Protein AF-A0A7S1VQB9-F1 (afdb_monomer_lite)

Secondary structure (DSSP, 8-state):
--------THHHHHHHHHHHHHHTT--SPPPPEEEEEE-SS--SSSTTEEEEEEEE---EEPTTS-EEEEEEEEEE--SBTTB--EEEEEEEEEE-STT-EEEEEEEES-TTTTTTEEEEEEEE-STTEEEEEEEE---TT-S-SEEEEEEEEEEE-TTS-EEEEEEEEETTT--EEEEEEEE-TTSEEEEEETTTTEEEEEEEEGGGTEEEEEEE-TT--EEEEEEE--

Organism: NCBI:txid210454

Foldseek 3Di:
DDDDDDPDPVVVVVVVCVVVVLVVFDPDFDAWDKDWDAADDDDPDPQRIKIKTKTWDDWDQDPQRKTKTKIWIKIWGPPDPVDIFIKTKIKIKIDNPQQKIWIKIWIARHVVPQQFIKIWIWIDGPVFWIKIWIAGDDDPPDPDRTAKIWIWGWDADVVAWTWIWIWMAGPVVRDTWIWIKTGGPQQWMWIAIVNVQKTWIWHQDVVQQKIWIWMAHPVRDIDIDIDHDD

Radius of gyration: 23.38 Å; chains: 1; bounding box: 58×41×62 Å

Structure (mmCIF, N/CA/C/O backbone):
data_AF-A0A7S1VQB9-F1
#
_entry.id   AF-A0A7S1VQB9-F1
#
loop_
_atom_site.group_PDB
_atom_site.id
_atom_site.type_symbol
_atom_site.label_atom_id
_atom_site.label_alt_id
_atom_site.label_comp_id
_atom_site.label_asym_id
_atom_site.label_entity_id
_atom_site.label_seq_id
_atom_site.pdbx_PDB_ins_code
_atom_site.Cartn_x
_atom_site.Cartn_y
_atom_site.Cartn_z
_atom_site.occupancy
_atom_site.B_iso_or_equiv
_atom_site.auth_seq_id
_atom_site.auth_comp_id
_atom_site.auth_asym_id
_atom_site.auth_atom_id
_atom_site.pdbx_PDB_model_num
ATOM 1 N N . MET A 1 1 ? 28.272 15.208 21.355 1.00 36.47 1 MET A N 1
ATOM 2 C CA . MET A 1 1 ? 28.343 14.782 19.939 1.00 36.47 1 MET A CA 1
ATOM 3 C C . MET A 1 1 ? 27.458 13.557 19.754 1.00 36.47 1 MET A C 1
ATOM 5 O O . MET A 1 1 ? 27.761 12.520 20.325 1.00 36.47 1 MET A O 1
ATOM 9 N N . LYS A 1 2 ? 26.321 13.682 19.057 1.00 34.56 2 LYS A N 1
ATOM 10 C CA . LYS A 1 2 ? 25.458 12.536 18.728 1.00 34.56 2 LYS A CA 1
ATOM 11 C C . LYS A 1 2 ? 25.963 11.923 17.424 1.00 34.56 2 LYS A C 1
ATOM 13 O O . LYS A 1 2 ? 25.842 12.545 16.377 1.00 34.56 2 LYS A O 1
ATOM 18 N N . SER A 1 3 ? 26.545 10.732 17.523 1.00 30.33 3 SER A N 1
ATOM 19 C CA . SER A 1 3 ? 26.840 9.872 16.378 1.00 30.33 3 SER A CA 1
ATOM 20 C C . SER A 1 3 ? 25.516 9.456 15.731 1.00 30.33 3 SER A C 1
ATOM 22 O O . SER A 1 3 ? 24.751 8.683 16.305 1.00 30.33 3 SER A O 1
ATOM 24 N N . THR A 1 4 ? 25.196 10.038 14.577 1.00 35.00 4 THR A N 1
ATOM 25 C CA . THR A 1 4 ? 24.147 9.546 13.682 1.00 35.00 4 THR A CA 1
ATOM 26 C C . THR A 1 4 ? 24.731 8.401 12.871 1.00 35.00 4 THR A C 1
ATOM 28 O O . THR A 1 4 ? 25.442 8.624 11.892 1.00 35.00 4 THR A O 1
ATOM 31 N N . THR A 1 5 ? 24.443 7.172 13.286 1.00 36.03 5 THR A N 1
ATOM 32 C CA . THR A 1 5 ? 24.628 5.986 12.455 1.00 36.03 5 THR A CA 1
ATOM 33 C C . THR A 1 5 ? 23.790 6.151 11.187 1.00 36.03 5 THR A C 1
ATOM 35 O O . THR A 1 5 ? 22.561 6.111 11.218 1.00 36.03 5 THR A O 1
ATOM 38 N N . MET A 1 6 ? 24.464 6.403 10.062 1.00 34.31 6 MET A N 1
ATOM 39 C CA . MET A 1 6 ? 23.864 6.319 8.732 1.00 34.31 6 MET A CA 1
ATOM 40 C C . MET A 1 6 ? 23.264 4.911 8.568 1.00 34.31 6 MET A C 1
ATOM 42 O O . MET A 1 6 ? 23.982 3.942 8.834 1.00 34.31 6 MET A O 1
ATOM 46 N N . PRO A 1 7 ? 22.003 4.741 8.125 1.00 40.41 7 PRO A N 1
ATOM 47 C CA . PRO A 1 7 ? 21.598 3.467 7.548 1.00 40.41 7 PRO A CA 1
ATOM 48 C C . PRO A 1 7 ? 22.493 3.260 6.324 1.00 40.41 7 PRO A C 1
ATOM 50 O O . PRO A 1 7 ? 22.447 4.016 5.355 1.00 40.41 7 PRO A O 1
ATOM 53 N N . SER A 1 8 ? 23.424 2.324 6.469 1.00 39.81 8 SER A N 1
ATOM 54 C CA . SER A 1 8 ? 24.563 2.157 5.586 1.00 39.81 8 SER A CA 1
ATOM 55 C C . SER A 1 8 ? 24.118 1.783 4.174 1.00 39.81 8 SER A C 1
ATOM 57 O O . SER A 1 8 ? 23.092 1.132 3.965 1.00 39.81 8 SER A O 1
ATOM 59 N N . LEU A 1 9 ? 24.964 2.162 3.215 1.00 36.56 9 LEU A N 1
ATOM 60 C CA . LEU A 1 9 ? 25.051 1.720 1.817 1.00 36.56 9 LEU A CA 1
ATOM 61 C C . LEU A 1 9 ? 24.545 0.280 1.547 1.00 36.56 9 LEU A C 1
ATOM 63 O O . LEU A 1 9 ? 24.067 -0.008 0.455 1.00 36.56 9 LEU A O 1
ATOM 67 N N . ALA A 1 10 ? 24.609 -0.609 2.542 1.00 32.75 10 ALA A N 1
ATOM 68 C CA . ALA A 1 10 ? 24.167 -1.999 2.520 1.00 32.75 10 ALA A CA 1
ATOM 69 C C . ALA A 1 10 ? 22.708 -2.222 2.069 1.00 32.75 10 ALA A C 1
ATOM 71 O O . ALA A 1 10 ? 22.453 -3.177 1.339 1.00 32.75 10 ALA A O 1
ATOM 72 N N . VAL A 1 11 ? 21.750 -1.363 2.445 1.00 41.59 11 VAL A N 1
ATOM 73 C CA . VAL A 1 11 ? 20.331 -1.562 2.060 1.00 41.59 11 VAL A CA 1
ATOM 74 C C . VAL A 1 11 ? 20.107 -1.253 0.573 1.00 41.59 11 VAL A C 1
ATOM 76 O O . VAL A 1 11 ? 19.375 -1.967 -0.111 1.00 41.59 11 VAL A O 1
ATOM 79 N N . LEU A 1 12 ? 20.795 -0.233 0.051 1.00 34.00 12 LEU A N 1
ATOM 80 C CA . LEU A 1 12 ? 20.770 0.129 -1.368 1.00 34.00 12 LEU A CA 1
ATOM 81 C C . LEU A 1 12 ? 21.540 -0.895 -2.216 1.00 34.00 12 LEU A C 1
ATOM 83 O O . LEU A 1 12 ? 21.073 -1.282 -3.284 1.00 34.00 12 LEU A O 1
ATOM 87 N N . PHE A 1 13 ? 22.673 -1.392 -1.709 1.00 35.84 13 PHE A N 1
ATOM 88 C CA . PHE A 1 13 ? 23.417 -2.483 -2.337 1.00 35.84 13 PHE A CA 1
ATOM 89 C C . PHE A 1 13 ? 22.564 -3.752 -2.452 1.00 35.84 13 PHE A C 1
ATOM 91 O O . PHE A 1 13 ? 22.572 -4.368 -3.511 1.00 35.84 13 PHE A O 1
ATOM 98 N N . LEU A 1 14 ? 21.760 -4.106 -1.441 1.00 36.81 14 LEU A N 1
ATOM 99 C CA . LEU A 1 14 ? 20.851 -5.256 -1.537 1.00 36.81 14 LEU A CA 1
ATOM 100 C C . LEU A 1 14 ? 19.772 -5.075 -2.618 1.00 36.81 14 LEU A C 1
ATOM 102 O O . LEU A 1 14 ? 19.493 -6.014 -3.359 1.00 36.81 14 LEU A O 1
ATOM 106 N N . ALA A 1 15 ? 19.187 -3.878 -2.740 1.00 37.12 15 ALA A N 1
ATOM 107 C CA . ALA A 1 15 ? 18.163 -3.593 -3.749 1.00 37.12 15 ALA A CA 1
ATOM 108 C C . ALA A 1 15 ? 18.735 -3.596 -5.181 1.00 37.12 15 ALA A C 1
ATOM 110 O O . ALA A 1 15 ? 18.118 -4.139 -6.094 1.00 37.12 15 ALA A O 1
ATOM 111 N N . VAL A 1 16 ? 19.942 -3.056 -5.375 1.00 35.75 16 VAL A N 1
ATOM 112 C CA . VAL A 1 16 ? 20.623 -3.016 -6.681 1.00 35.75 16 VAL A CA 1
ATOM 113 C C . VAL A 1 16 ? 21.181 -4.392 -7.076 1.00 35.75 16 VAL A C 1
ATOM 115 O O . VAL A 1 16 ? 21.058 -4.787 -8.235 1.00 35.75 16 VAL A O 1
ATOM 118 N N . PHE A 1 17 ? 21.712 -5.178 -6.129 1.00 38.88 17 PHE A N 1
ATOM 119 C CA . PHE A 1 17 ? 22.117 -6.567 -6.388 1.00 38.88 17 PHE A CA 1
ATOM 120 C C . PHE A 1 17 ? 20.923 -7.494 -6.638 1.00 38.88 17 PHE A C 1
ATOM 122 O O . PHE A 1 17 ? 21.047 -8.415 -7.443 1.00 38.88 17 PHE A O 1
ATOM 129 N N . ALA A 1 18 ? 19.757 -7.237 -6.035 1.00 39.16 18 ALA A N 1
ATOM 130 C CA . ALA A 1 18 ? 18.529 -7.943 -6.396 1.00 39.16 18 ALA A CA 1
ATOM 131 C C . ALA A 1 18 ? 18.143 -7.673 -7.863 1.00 39.16 18 ALA A C 1
ATOM 133 O O . ALA A 1 18 ? 17.811 -8.610 -8.582 1.00 39.16 18 ALA A O 1
ATOM 134 N N . ILE A 1 19 ? 18.269 -6.429 -8.342 1.00 39.62 19 ILE A N 1
ATOM 135 C CA . ILE A 1 19 ? 17.985 -6.059 -9.741 1.00 39.62 19 ILE A CA 1
ATOM 136 C C . ILE A 1 19 ? 18.995 -6.702 -10.713 1.00 39.62 19 ILE A C 1
ATOM 138 O O . ILE A 1 19 ? 18.591 -7.262 -11.727 1.00 39.62 19 ILE A O 1
ATOM 142 N N . LEU A 1 20 ? 20.295 -6.691 -10.400 1.00 35.19 20 LEU A N 1
ATOM 143 C CA . LEU A 1 20 ? 21.342 -7.270 -11.262 1.00 35.19 20 LEU A CA 1
ATOM 144 C C . LEU A 1 20 ? 21.389 -8.808 -11.231 1.00 35.19 20 LEU A C 1
ATOM 146 O O . LEU A 1 20 ? 21.729 -9.432 -12.237 1.00 35.19 20 LEU A O 1
ATOM 150 N N . GLY A 1 21 ? 21.033 -9.428 -10.103 1.00 37.84 21 GLY A N 1
ATOM 151 C CA . GLY A 1 21 ? 20.955 -10.884 -9.962 1.00 37.84 21 GLY A CA 1
ATOM 152 C C . GLY A 1 21 ? 19.757 -11.498 -10.691 1.00 37.84 21 GLY A C 1
ATOM 153 O O . GLY A 1 21 ? 19.880 -12.586 -11.246 1.00 37.84 21 GLY A O 1
ATOM 154 N N . LEU A 1 22 ? 18.623 -10.790 -10.755 1.00 41.78 22 LEU A N 1
ATOM 155 C CA . LEU A 1 22 ? 17.399 -11.273 -11.413 1.00 41.78 22 LEU A CA 1
ATOM 156 C C . LEU A 1 22 ? 17.463 -11.225 -12.946 1.00 41.78 22 LEU A C 1
ATOM 158 O O . LEU A 1 22 ? 16.798 -12.015 -13.608 1.00 41.78 22 LEU A O 1
ATOM 162 N N . VAL A 1 23 ? 18.285 -10.346 -13.526 1.00 41.69 23 VAL A N 1
ATOM 163 C CA . VAL A 1 23 ? 18.409 -10.211 -14.990 1.00 41.69 23 VAL A CA 1
ATOM 164 C C . VAL A 1 23 ? 19.275 -11.317 -15.610 1.00 41.69 23 VAL A C 1
ATOM 166 O O . VAL A 1 23 ? 19.116 -11.625 -16.788 1.00 41.69 23 VAL A O 1
ATOM 169 N N . ARG A 1 24 ? 20.144 -11.985 -14.834 1.00 40.88 24 ARG A N 1
ATOM 170 C CA . ARG A 1 24 ? 20.980 -13.091 -15.346 1.00 40.88 24 ARG A CA 1
ATOM 171 C C . ARG A 1 24 ? 20.205 -14.374 -15.673 1.00 40.88 24 ARG A C 1
ATOM 173 O O . ARG A 1 24 ? 20.757 -15.223 -16.362 1.00 40.88 24 ARG A O 1
ATOM 180 N N . ALA A 1 25 ? 18.956 -14.501 -15.221 1.00 43.72 25 ALA A N 1
ATOM 181 C CA . ALA A 1 25 ? 18.138 -15.705 -15.392 1.00 43.72 25 ALA A CA 1
ATOM 182 C C . ALA A 1 25 ? 16.995 -15.558 -16.419 1.00 43.72 25 ALA A C 1
ATOM 184 O O . ALA A 1 25 ? 16.177 -16.466 -16.550 1.00 43.72 25 ALA A O 1
ATOM 185 N N . ALA A 1 26 ? 16.894 -14.433 -17.137 1.00 46.88 26 ALA A N 1
ATOM 186 C CA . ALA A 1 26 ? 15.801 -14.235 -18.087 1.00 46.88 26 ALA A CA 1
ATOM 187 C C . ALA A 1 26 ? 15.989 -15.117 -19.345 1.00 46.88 26 ALA A C 1
ATOM 189 O O . ALA A 1 26 ? 17.015 -14.990 -20.020 1.00 46.88 26 ALA A O 1
ATOM 190 N N . PRO A 1 27 ? 15.015 -15.975 -19.716 1.00 50.78 27 PRO A N 1
ATOM 191 C CA . PRO A 1 27 ? 15.021 -16.647 -21.014 1.00 50.78 27 PRO A CA 1
ATOM 192 C C . PRO A 1 27 ? 14.910 -15.614 -22.145 1.00 50.78 27 PRO A C 1
ATOM 194 O O . PRO A 1 27 ? 14.527 -14.464 -21.910 1.00 50.78 27 PRO A O 1
ATOM 197 N N . SER A 1 28 ? 15.244 -16.042 -23.370 1.00 54.62 28 SER A N 1
ATOM 198 C CA . SER A 1 28 ? 15.210 -15.254 -24.613 1.00 54.62 28 SER A CA 1
ATOM 199 C C . SER A 1 28 ? 14.160 -14.139 -24.585 1.00 54.62 28 SER A C 1
ATOM 201 O O . SER A 1 28 ? 12.964 -14.423 -24.478 1.00 54.62 28 SER A O 1
ATOM 203 N N . ILE A 1 29 ? 14.608 -12.884 -24.680 1.00 55.53 29 ILE A N 1
ATOM 204 C CA . ILE A 1 29 ? 13.716 -11.723 -24.648 1.00 55.53 29 ILE A CA 1
ATOM 205 C C . ILE A 1 29 ? 12.721 -11.845 -25.813 1.00 55.53 29 ILE A C 1
ATOM 207 O O . ILE A 1 29 ? 13.157 -11.904 -26.967 1.00 55.53 29 ILE A O 1
ATOM 211 N N . PRO A 1 30 ? 11.404 -11.938 -25.549 1.00 62.12 30 PRO A N 1
ATOM 212 C CA . PRO A 1 30 ? 10.415 -12.119 -26.596 1.00 62.12 30 PRO A CA 1
ATOM 213 C C . PRO A 1 30 ? 10.379 -10.885 -27.492 1.00 62.12 30 PRO A C 1
ATOM 215 O O . PRO A 1 30 ? 10.752 -9.783 -27.085 1.00 62.12 30 PRO A O 1
ATOM 218 N N . LYS A 1 31 ? 9.923 -11.066 -28.733 1.00 61.75 31 LYS A N 1
ATOM 219 C CA . LYS A 1 31 ? 9.739 -9.936 -29.647 1.00 61.75 31 LYS A CA 1
ATOM 220 C C . LYS A 1 31 ? 8.773 -8.924 -29.015 1.00 61.75 31 LYS A C 1
ATOM 222 O O . LYS A 1 31 ? 7.778 -9.349 -28.426 1.00 61.75 31 LYS A O 1
ATOM 227 N N . PRO A 1 32 ? 9.046 -7.616 -29.134 1.00 62.28 32 PRO A N 1
ATOM 228 C CA . PRO A 1 32 ? 8.132 -6.616 -28.620 1.00 62.28 32 PRO A CA 1
ATOM 229 C C . PRO A 1 32 ? 6.794 -6.644 -29.354 1.00 62.28 32 PRO A C 1
ATOM 231 O O . PRO A 1 32 ? 6.740 -6.859 -30.566 1.00 62.28 32 PRO A O 1
ATOM 234 N N . THR A 1 33 ? 5.737 -6.316 -28.625 1.00 73.06 33 THR A N 1
ATOM 235 C CA . THR A 1 33 ? 4.430 -5.967 -29.173 1.00 73.06 33 THR A CA 1
ATOM 236 C C . THR A 1 33 ? 4.358 -4.454 -29.341 1.00 73.06 33 THR A C 1
ATOM 238 O O . THR A 1 33 ? 4.651 -3.708 -28.403 1.00 73.06 33 THR A O 1
ATOM 241 N N . ILE A 1 34 ? 3.962 -4.004 -30.532 1.00 70.00 34 ILE A N 1
ATOM 242 C CA . ILE A 1 34 ? 3.671 -2.598 -30.824 1.00 70.00 34 ILE A CA 1
ATOM 243 C C . ILE A 1 34 ? 2.154 -2.426 -30.828 1.00 70.00 34 ILE A C 1
ATOM 245 O O . ILE A 1 34 ? 1.466 -3.071 -31.618 1.00 70.00 34 ILE A O 1
ATOM 249 N N . THR A 1 35 ? 1.657 -1.533 -29.981 1.00 72.75 35 THR A N 1
ATOM 250 C CA . THR A 1 35 ? 0.267 -1.069 -29.975 1.00 72.75 35 THR A CA 1
ATOM 251 C C . THR A 1 35 ? 0.258 0.406 -30.342 1.00 72.75 35 THR A C 1
ATOM 253 O O . THR A 1 35 ? 1.127 1.156 -29.908 1.00 72.75 35 THR A O 1
ATOM 256 N N . ILE A 1 36 ? -0.696 0.834 -31.163 1.00 69.38 36 ILE A N 1
ATOM 257 C CA . ILE A 1 36 ? -0.858 2.239 -31.535 1.00 69.38 36 ILE A CA 1
ATOM 258 C C . ILE A 1 36 ? -2.242 2.662 -31.073 1.00 69.38 36 ILE A C 1
ATOM 260 O O . ILE A 1 36 ? -3.235 2.292 -31.699 1.00 69.38 36 ILE A O 1
ATOM 264 N N . ASP A 1 37 ? -2.293 3.427 -29.987 1.00 67.75 37 ASP A N 1
ATOM 265 C CA . ASP A 1 37 ? -3.542 3.992 -29.499 1.00 67.75 37 ASP A CA 1
ATOM 266 C C . ASP A 1 37 ? -3.768 5.363 -30.142 1.00 67.75 37 ASP A C 1
ATOM 268 O O . ASP A 1 37 ? -2.860 6.194 -30.241 1.00 67.75 37 ASP A O 1
ATOM 272 N N . VAL A 1 38 ? -4.996 5.594 -30.605 1.00 62.38 38 VAL A N 1
ATOM 273 C CA . VAL A 1 38 ? -5.432 6.880 -31.157 1.00 62.38 38 VAL A CA 1
ATOM 274 C C . VAL A 1 38 ? -6.375 7.507 -30.141 1.00 62.38 38 VAL A C 1
ATOM 276 O O . VAL A 1 38 ? -7.457 6.977 -29.882 1.00 62.38 38 VAL A O 1
ATOM 279 N N . ALA A 1 39 ? -5.967 8.620 -29.533 1.00 59.19 39 ALA A N 1
ATOM 280 C CA . ALA A 1 39 ? -6.835 9.349 -28.616 1.00 59.19 39 ALA A CA 1
ATOM 281 C C . ALA A 1 39 ? -8.067 9.883 -29.374 1.00 59.19 39 ALA A C 1
ATOM 283 O O . ALA A 1 39 ? -7.946 10.419 -30.473 1.00 59.19 39 ALA A O 1
ATOM 284 N N . ASN A 1 40 ? -9.268 9.744 -28.803 1.00 51.75 40 ASN A N 1
ATOM 285 C CA . ASN A 1 40 ? -10.496 10.249 -29.425 1.00 51.75 40 ASN A CA 1
ATOM 286 C C . ASN A 1 40 ? -10.560 11.786 -29.333 1.00 51.75 40 ASN A C 1
ATOM 288 O O . ASN A 1 40 ? -10.795 12.340 -28.260 1.00 51.75 40 ASN A O 1
ATOM 292 N N . GLY A 1 41 ? -10.406 12.468 -30.471 1.00 55.28 41 GLY A N 1
ATOM 293 C CA . GLY A 1 41 ? -10.532 13.922 -30.621 1.00 55.28 41 GLY A CA 1
ATOM 294 C C . GLY A 1 41 ? -10.413 14.357 -32.089 1.00 55.28 41 GLY A C 1
ATOM 295 O O . GLY A 1 41 ? -9.905 13.613 -32.925 1.00 55.28 41 GLY A O 1
ATOM 296 N N . LYS A 1 42 ? -10.925 15.546 -32.445 1.00 48.09 42 LYS A N 1
ATOM 297 C CA . LYS A 1 42 ? -10.739 16.119 -33.793 1.00 48.09 42 LYS A CA 1
ATOM 298 C C . LYS A 1 42 ? -9.311 16.659 -33.906 1.00 48.09 42 LYS A C 1
ATOM 300 O O . LYS A 1 42 ? -9.025 17.701 -33.323 1.00 48.09 42 LYS A O 1
ATOM 305 N N . TYR A 1 43 ? -8.452 15.993 -34.674 1.00 55.50 43 TYR A N 1
ATOM 306 C CA . TYR A 1 43 ? -7.067 16.421 -34.886 1.00 55.50 43 TYR A CA 1
ATOM 307 C C . TYR A 1 43 ? -6.796 16.728 -36.361 1.00 55.50 43 TYR A C 1
ATOM 309 O O . TYR A 1 43 ? -7.226 15.999 -37.251 1.00 55.50 43 TYR A O 1
ATOM 317 N N . ALA A 1 44 ? -6.092 17.835 -36.609 1.00 48.88 44 ALA A N 1
ATOM 318 C CA . ALA A 1 44 ? -5.665 18.287 -37.936 1.00 48.88 44 ALA A CA 1
ATOM 319 C C . ALA A 1 44 ? -4.224 17.840 -38.289 1.00 48.88 44 ALA A C 1
ATOM 321 O O . ALA A 1 44 ? -3.707 18.203 -39.342 1.00 48.88 44 ALA A O 1
ATOM 322 N N . SER A 1 45 ? -3.569 17.062 -37.418 1.00 57.25 45 SER A N 1
ATOM 323 C CA . SER A 1 45 ? -2.206 16.529 -37.572 1.00 57.25 45 SER A CA 1
ATOM 324 C C . SER A 1 45 ? -2.062 15.169 -36.860 1.00 57.25 45 SER A C 1
ATOM 326 O O . SER A 1 45 ? -2.987 14.732 -36.180 1.00 57.25 45 SER A O 1
ATOM 328 N N . LEU A 1 46 ? -0.899 14.506 -36.987 1.00 54.84 46 LEU A N 1
ATOM 329 C CA . LEU A 1 46 ? -0.542 13.257 -36.276 1.00 54.84 46 LEU A CA 1
ATOM 330 C C . LEU A 1 46 ? -0.551 13.381 -34.729 1.00 54.84 46 LEU A C 1
ATOM 332 O O . LEU A 1 46 ? -0.336 12.385 -34.037 1.00 54.84 46 LEU A O 1
ATOM 336 N N . GLY A 1 47 ? -0.786 14.582 -34.184 1.00 54.50 47 GLY A N 1
ATOM 337 C CA . GLY A 1 47 ? -0.892 14.843 -32.750 1.00 54.50 47 GLY A CA 1
ATOM 338 C C . GLY A 1 47 ? -2.136 14.178 -32.168 1.00 54.50 47 GLY A C 1
ATOM 339 O O . GLY A 1 47 ? -3.242 14.684 -32.314 1.00 54.50 47 GLY A O 1
ATOM 340 N N . GLY A 1 48 ? -1.948 13.021 -31.543 1.00 57.22 48 GLY A N 1
ATOM 341 C CA . GLY A 1 48 ? -3.027 12.171 -31.027 1.00 57.22 48 GLY A CA 1
ATOM 342 C C . GLY A 1 48 ? -2.704 10.678 -31.094 1.00 57.22 48 GLY A C 1
ATOM 343 O O . GLY A 1 48 ? -3.409 9.875 -30.485 1.00 57.22 48 GLY A O 1
ATOM 344 N N . ILE A 1 49 ? -1.629 10.310 -31.802 1.00 62.09 49 ILE A N 1
ATOM 345 C CA . ILE A 1 49 ? -1.113 8.942 -31.852 1.00 62.09 49 ILE A CA 1
ATOM 346 C C . ILE A 1 49 ? -0.146 8.713 -30.683 1.00 62.09 49 ILE A C 1
ATOM 348 O O . ILE A 1 49 ? 0.845 9.430 -30.524 1.00 62.09 49 ILE A O 1
ATOM 352 N N . GLN A 1 50 ? -0.431 7.692 -29.880 1.00 67.50 50 GLN A N 1
ATOM 353 C CA . GLN A 1 50 ? 0.398 7.249 -28.762 1.00 67.50 50 GLN A CA 1
ATOM 354 C C . GLN A 1 50 ? 0.861 5.814 -29.033 1.00 67.50 50 GLN A C 1
ATOM 356 O O . GLN A 1 50 ? 0.172 4.861 -28.661 1.00 67.50 50 GLN A O 1
ATOM 361 N N . PRO A 1 51 ? 1.988 5.614 -29.743 1.00 61.38 51 PRO A N 1
ATOM 362 C CA . PRO A 1 51 ? 2.520 4.279 -29.913 1.00 61.38 51 PRO A CA 1
ATOM 363 C C . PRO A 1 51 ? 3.157 3.798 -28.604 1.00 61.38 51 PRO A C 1
ATOM 365 O O . PRO A 1 51 ? 3.997 4.468 -27.994 1.00 61.38 51 PRO A O 1
ATOM 368 N N . THR A 1 52 ? 2.773 2.592 -28.208 1.00 66.69 52 THR A N 1
ATOM 369 C CA . THR A 1 52 ? 3.318 1.846 -27.082 1.00 66.69 52 THR A CA 1
ATOM 370 C C . THR A 1 52 ? 4.075 0.636 -27.606 1.00 66.69 52 THR A C 1
ATOM 372 O O . THR A 1 52 ? 3.527 -0.230 -28.285 1.00 66.69 52 THR A O 1
ATOM 375 N N . LEU A 1 53 ? 5.351 0.558 -27.254 1.00 68.81 53 LEU A N 1
ATOM 376 C CA . LEU A 1 53 ? 6.201 -0.604 -27.473 1.00 68.81 53 LEU A CA 1
ATOM 377 C C . LEU A 1 53 ? 6.320 -1.360 -26.148 1.00 68.81 53 LEU A C 1
ATOM 379 O O . LEU A 1 53 ? 6.669 -0.763 -25.134 1.00 68.81 53 LEU A O 1
ATOM 383 N N . SER A 1 54 ? 6.028 -2.658 -26.128 1.00 69.75 54 SER A N 1
ATOM 384 C CA . SER A 1 54 ? 6.023 -3.457 -24.895 1.00 69.75 54 SER A CA 1
ATOM 385 C C . SER A 1 54 ? 6.689 -4.815 -25.078 1.00 69.75 54 SER A C 1
ATOM 387 O O . SER A 1 54 ? 6.548 -5.458 -26.112 1.00 69.75 54 SER A O 1
ATOM 389 N N . TRP A 1 55 ? 7.395 -5.273 -24.050 1.00 74.94 55 TRP A N 1
ATOM 390 C CA . TRP A 1 55 ? 7.956 -6.613 -23.936 1.00 74.94 55 TRP A CA 1
ATOM 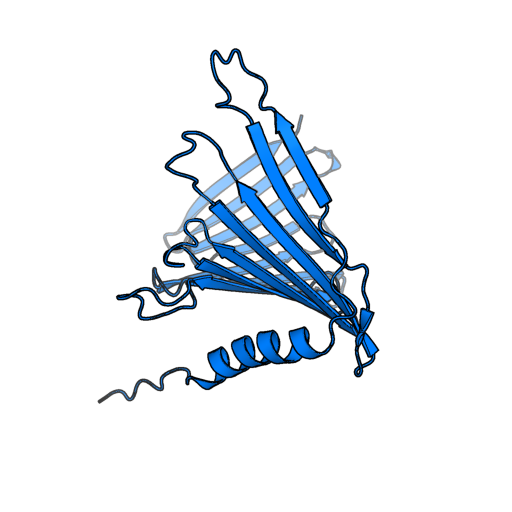391 C C . TRP A 1 55 ? 7.391 -7.262 -22.684 1.00 74.94 55 TRP A C 1
ATOM 393 O O . TRP A 1 55 ? 7.385 -6.661 -21.609 1.00 74.94 55 TRP A O 1
ATOM 403 N N . LYS A 1 56 ? 6.952 -8.508 -22.801 1.00 71.00 56 LYS A N 1
ATOM 404 C CA . LYS A 1 56 ? 6.444 -9.272 -21.667 1.00 71.00 56 LYS A CA 1
ATOM 405 C C . LYS A 1 56 ? 6.868 -10.718 -21.801 1.00 71.00 56 LYS A C 1
ATOM 407 O O . LYS A 1 56 ? 6.626 -11.322 -22.843 1.00 71.00 56 LYS A O 1
ATOM 412 N N . THR A 1 57 ? 7.440 -11.284 -20.748 1.00 65.81 57 THR A N 1
ATOM 413 C CA . THR A 1 57 ? 7.584 -12.738 -20.634 1.00 65.81 57 THR A CA 1
ATOM 414 C C . THR A 1 57 ? 6.454 -13.347 -19.833 1.00 65.81 57 THR A C 1
ATOM 416 O O . THR A 1 57 ? 5.864 -12.712 -18.958 1.00 65.81 57 THR A O 1
ATOM 419 N N . ALA A 1 58 ? 6.142 -14.596 -20.170 1.00 61.03 58 ALA A N 1
ATOM 420 C CA . ALA A 1 58 ? 5.413 -15.492 -19.291 1.00 61.03 58 ALA A CA 1
ATOM 421 C C . ALA A 1 58 ? 6.450 -16.271 -18.474 1.00 61.03 58 ALA A C 1
ATOM 423 O O . ALA A 1 58 ? 7.422 -16.762 -19.049 1.00 61.03 58 ALA A O 1
ATOM 424 N N . GLY A 1 59 ? 6.256 -16.306 -17.158 1.00 59.06 59 GLY A N 1
ATOM 425 C CA . GLY A 1 59 ? 7.240 -16.663 -16.149 1.00 59.06 59 GLY A CA 1
ATOM 426 C C . GLY A 1 59 ? 8.188 -17.806 -16.473 1.00 59.06 59 GLY A C 1
ATOM 427 O O . GLY A 1 59 ? 7.772 -18.895 -16.863 1.00 59.06 59 GLY A O 1
ATOM 428 N N . SER A 1 60 ? 9.475 -17.568 -16.231 1.00 62.44 60 SER A N 1
ATOM 429 C CA . SER A 1 60 ? 10.474 -18.630 -16.147 1.00 62.44 60 SER A CA 1
ATOM 430 C C . SER A 1 60 ? 10.652 -19.055 -14.701 1.00 62.44 60 SER A C 1
ATOM 432 O O . SER A 1 60 ? 10.801 -18.209 -13.814 1.00 62.44 60 SER A O 1
ATOM 434 N N . THR A 1 61 ? 10.671 -20.362 -14.461 1.00 65.25 61 THR A N 1
ATOM 435 C CA . THR A 1 61 ? 11.127 -20.896 -13.180 1.00 65.25 61 THR A CA 1
ATOM 436 C C . THR A 1 61 ? 12.619 -20.608 -13.040 1.00 65.25 61 THR A C 1
ATOM 438 O O . THR A 1 61 ? 13.402 -20.962 -13.920 1.00 65.25 61 THR A O 1
ATOM 441 N N . ASP A 1 62 ? 13.001 -19.919 -11.970 1.00 66.19 62 ASP A N 1
ATOM 442 C CA . ASP A 1 62 ? 14.398 -19.637 -11.662 1.00 66.19 62 ASP A CA 1
ATOM 443 C C . ASP A 1 62 ? 15.074 -20.818 -10.944 1.00 66.19 62 ASP A C 1
ATOM 445 O O . ASP A 1 62 ? 14.424 -21.763 -10.491 1.00 66.19 62 ASP A O 1
ATOM 449 N N . GLU A 1 63 ? 16.400 -20.749 -10.816 1.00 63.03 63 GLU A N 1
ATOM 450 C CA . GLU A 1 63 ? 17.233 -21.781 -10.176 1.00 63.03 63 GLU A CA 1
ATOM 451 C C . GLU A 1 63 ? 16.878 -22.047 -8.699 1.00 63.03 63 GLU A C 1
ATOM 453 O O . GLU A 1 63 ? 17.309 -23.045 -8.124 1.00 63.03 63 GLU A O 1
ATOM 458 N N . PHE A 1 64 ? 16.077 -21.180 -8.073 1.00 59.56 64 PHE A N 1
ATOM 459 C CA . PHE A 1 64 ? 15.664 -21.271 -6.673 1.00 59.56 64 PHE A CA 1
ATOM 460 C C . PHE A 1 64 ? 14.210 -21.743 -6.512 1.00 59.56 64 PHE A C 1
ATOM 462 O O . PHE A 1 64 ? 13.666 -21.685 -5.408 1.00 59.56 64 PHE A O 1
ATOM 469 N N . GLY A 1 65 ? 13.568 -22.207 -7.591 1.00 62.09 65 GLY A N 1
ATOM 470 C CA . GLY A 1 65 ? 12.184 -22.687 -7.576 1.00 62.09 65 GLY A CA 1
ATOM 471 C C . GLY A 1 65 ? 11.135 -21.573 -7.496 1.00 62.09 65 GLY A C 1
ATOM 472 O O . GLY A 1 65 ? 9.961 -21.856 -7.254 1.00 62.09 65 GLY A O 1
ATOM 473 N N . GLY A 1 66 ? 11.539 -20.313 -7.688 1.00 64.44 66 GLY A N 1
ATOM 474 C CA . GLY A 1 66 ? 10.636 -19.175 -7.834 1.00 64.44 66 GLY A CA 1
ATOM 475 C C . GLY A 1 66 ? 10.171 -19.010 -9.279 1.00 64.44 66 GLY A C 1
ATOM 476 O O . GLY A 1 66 ? 10.826 -19.467 -10.210 1.00 64.44 66 GLY A O 1
ATOM 477 N N . THR A 1 67 ? 9.033 -18.345 -9.487 1.00 72.81 67 THR A N 1
ATOM 478 C CA . THR A 1 67 ? 8.608 -17.919 -10.835 1.00 72.81 67 THR A CA 1
ATOM 479 C C . THR A 1 67 ? 8.946 -16.447 -11.013 1.00 72.81 67 THR A C 1
ATOM 481 O O . THR A 1 67 ? 8.553 -15.627 -10.178 1.00 72.81 67 THR A O 1
ATOM 484 N N . LEU A 1 68 ? 9.690 -16.128 -12.072 1.00 70.81 68 LEU A N 1
ATOM 485 C CA . LEU A 1 68 ? 10.105 -14.777 -12.433 1.00 70.81 68 LEU A CA 1
ATOM 486 C C . LEU A 1 68 ? 9.336 -14.308 -13.669 1.00 70.81 68 LEU A C 1
ATOM 488 O O . LEU A 1 68 ? 9.536 -14.847 -14.754 1.00 70.81 68 LEU A O 1
ATOM 492 N N . ASP A 1 69 ? 8.522 -13.269 -13.508 1.00 70.62 69 ASP A N 1
ATOM 493 C CA . ASP A 1 69 ? 7.842 -12.565 -14.595 1.00 70.62 69 ASP A CA 1
ATOM 494 C C . ASP A 1 69 ? 8.478 -11.184 -14.790 1.00 70.62 69 ASP A C 1
ATOM 496 O O . ASP A 1 69 ? 8.678 -10.444 -13.820 1.00 70.62 69 ASP A O 1
ATOM 500 N N . TYR A 1 70 ? 8.730 -10.777 -16.034 1.00 70.88 70 TYR A N 1
ATOM 501 C CA . TYR A 1 70 ? 9.091 -9.391 -16.331 1.00 70.88 70 TYR A CA 1
ATOM 502 C C . TYR A 1 70 ? 8.218 -8.787 -17.426 1.00 70.88 70 TYR A C 1
ATOM 504 O O . TYR A 1 70 ? 7.757 -9.451 -18.356 1.00 70.88 70 TYR A O 1
ATOM 512 N N . GLU A 1 71 ? 8.010 -7.484 -17.306 1.00 67.62 71 GLU A N 1
ATOM 513 C CA . GLU A 1 71 ? 7.258 -6.669 -18.242 1.00 67.62 71 GLU A CA 1
ATOM 514 C C . GLU A 1 71 ? 7.940 -5.310 -18.354 1.00 67.62 71 GLU A C 1
ATOM 516 O O . GLU A 1 71 ? 8.235 -4.673 -17.347 1.00 67.62 71 GLU A O 1
ATOM 521 N N . ALA A 1 72 ? 8.214 -4.859 -19.566 1.00 66.94 72 ALA A N 1
ATOM 522 C CA . ALA A 1 72 ? 8.817 -3.562 -19.816 1.00 66.94 72 ALA A CA 1
ATOM 523 C C . ALA A 1 72 ? 8.109 -2.885 -20.978 1.00 66.94 72 ALA A C 1
ATOM 525 O O . ALA A 1 72 ? 7.588 -3.551 -21.872 1.00 66.94 72 ALA A O 1
ATOM 526 N N . GLY A 1 73 ? 8.116 -1.560 -20.991 1.00 61.97 73 GLY A N 1
ATOM 527 C CA . GLY A 1 73 ? 7.523 -0.819 -22.082 1.00 61.97 73 GLY A CA 1
ATOM 528 C C . GLY A 1 73 ? 8.064 0.588 -22.231 1.00 61.97 73 GLY A C 1
ATOM 529 O O . GLY A 1 73 ? 8.654 1.183 -21.328 1.00 61.97 73 GLY A O 1
ATOM 530 N N . LEU A 1 74 ? 7.839 1.105 -23.426 1.00 59.94 74 LEU A N 1
ATOM 531 C CA . LEU A 1 74 ? 8.133 2.454 -23.852 1.00 59.94 74 LEU A CA 1
ATOM 532 C C . LEU A 1 74 ? 6.842 3.036 -24.420 1.00 59.94 74 LEU A C 1
ATOM 534 O O . LEU A 1 74 ? 6.301 2.521 -25.397 1.00 59.94 74 LEU A O 1
ATOM 538 N N . ASN A 1 75 ? 6.372 4.122 -23.819 1.00 62.97 75 ASN A N 1
ATOM 539 C CA . ASN A 1 75 ? 5.299 4.929 -24.378 1.00 62.97 75 ASN A CA 1
ATOM 540 C C . ASN A 1 75 ? 5.918 6.160 -25.024 1.00 62.97 75 ASN A C 1
ATOM 542 O O . ASN A 1 75 ? 6.678 6.888 -24.377 1.00 62.97 75 ASN A O 1
ATOM 546 N N . VAL A 1 76 ? 5.573 6.397 -26.281 1.00 58.75 76 VAL A N 1
ATOM 547 C CA . VAL A 1 76 ? 5.984 7.590 -27.015 1.00 58.75 76 VAL A CA 1
ATOM 548 C C . VAL A 1 76 ? 4.745 8.451 -27.198 1.00 58.75 76 VAL A C 1
ATOM 550 O O . VAL A 1 76 ? 3.705 7.952 -27.617 1.00 58.75 76 VAL A O 1
ATOM 553 N N . VAL A 1 77 ? 4.832 9.737 -26.879 1.00 59.53 77 VAL A N 1
ATOM 554 C CA . VAL A 1 77 ? 3.771 10.688 -27.229 1.00 59.53 77 VAL A CA 1
ATOM 555 C C . VAL A 1 77 ? 4.322 11.579 -28.329 1.00 59.53 77 VAL A C 1
ATOM 557 O O . VAL A 1 77 ? 5.293 12.301 -28.114 1.00 59.53 77 VAL A O 1
ATOM 560 N N . VAL A 1 78 ? 3.746 11.493 -29.527 1.00 56.41 78 VAL A N 1
ATOM 561 C CA . VAL A 1 78 ? 4.202 12.290 -30.672 1.00 56.41 78 VAL A CA 1
ATOM 562 C C . VAL A 1 78 ? 3.387 13.580 -30.718 1.00 56.41 78 VAL A C 1
ATOM 564 O O . VAL A 1 78 ? 2.348 13.649 -31.369 1.00 56.41 78 VAL A O 1
ATOM 567 N N . GLU A 1 79 ? 3.842 14.599 -29.988 1.00 55.72 79 GLU A N 1
ATOM 568 C CA . GLU A 1 79 ? 3.312 15.969 -30.109 1.00 55.72 79 GLU A CA 1
ATOM 569 C C . GLU A 1 79 ? 4.080 16.775 -31.174 1.00 55.72 79 GLU A C 1
ATOM 571 O O . GLU A 1 79 ? 3.487 17.581 -31.887 1.00 55.72 79 GLU A O 1
ATOM 576 N N . ASP A 1 80 ? 5.379 16.496 -31.338 1.00 54.31 80 ASP A N 1
ATOM 577 C CA . ASP A 1 80 ? 6.281 17.055 -32.352 1.00 54.31 80 ASP A CA 1
ATOM 578 C C . ASP A 1 80 ? 7.338 15.987 -32.707 1.00 54.31 80 ASP A C 1
ATOM 580 O O . ASP A 1 80 ? 7.982 15.429 -31.817 1.00 54.31 80 ASP A O 1
ATOM 584 N N . LEU A 1 81 ? 7.539 15.684 -33.997 1.00 49.69 81 LEU A N 1
ATOM 585 C CA . LEU A 1 81 ? 8.524 14.687 -34.464 1.00 49.69 81 LEU A CA 1
ATOM 586 C C . LEU A 1 81 ? 9.964 15.018 -34.026 1.00 49.69 81 LEU A C 1
ATOM 588 O O . LEU A 1 81 ? 10.813 14.130 -33.998 1.00 49.69 81 LEU A O 1
ATOM 592 N N . ASN A 1 82 ? 10.229 16.276 -33.657 1.00 51.47 82 ASN A N 1
ATOM 593 C CA . ASN A 1 82 ? 11.539 16.753 -33.214 1.00 51.47 82 ASN A CA 1
ATOM 594 C C . ASN A 1 82 ? 11.716 16.777 -31.686 1.00 51.47 82 ASN A C 1
ATOM 596 O O . ASN A 1 82 ? 12.825 17.003 -31.200 1.00 51.47 82 ASN A O 1
ATOM 600 N N . LYS A 1 83 ? 10.646 16.558 -30.913 1.00 52.56 83 LYS A N 1
ATOM 601 C CA . LYS A 1 83 ? 10.663 16.511 -29.446 1.00 52.56 83 LYS A CA 1
ATOM 602 C C . LYS A 1 83 ? 9.813 15.334 -29.009 1.00 52.56 83 LYS A C 1
ATOM 604 O O . LYS A 1 83 ? 8.618 15.474 -28.787 1.00 52.56 83 LYS A O 1
ATOM 609 N N . LEU A 1 84 ? 10.431 14.165 -28.911 1.00 53.59 84 LEU A N 1
ATOM 610 C CA . LEU A 1 84 ? 9.744 12.961 -28.465 1.00 53.59 84 LEU A CA 1
ATOM 611 C C . LEU A 1 84 ? 9.883 12.843 -26.937 1.00 53.59 84 LEU A C 1
ATOM 613 O O . LEU A 1 84 ? 10.956 12.464 -26.462 1.00 53.59 84 LEU A O 1
ATOM 617 N N . PRO A 1 85 ? 8.851 13.179 -26.136 1.00 54.34 85 PRO A N 1
ATOM 618 C CA . PRO A 1 85 ? 8.802 12.766 -24.745 1.00 54.34 85 PRO A CA 1
ATOM 619 C C . PRO A 1 85 ? 8.565 11.254 -24.691 1.00 54.34 85 PRO A C 1
ATOM 621 O O . PRO A 1 85 ? 7.545 10.724 -25.140 1.00 54.34 85 PRO A O 1
ATOM 624 N N . TYR A 1 86 ? 9.544 10.550 -24.136 1.00 68.12 86 TYR A N 1
ATOM 625 C CA . TYR A 1 86 ? 9.507 9.110 -23.939 1.00 68.12 86 TYR A CA 1
ATOM 626 C C . TYR A 1 86 ? 9.194 8.822 -22.473 1.00 68.12 86 TYR A C 1
ATOM 628 O O . TYR A 1 86 ? 9.888 9.312 -21.589 1.00 68.12 86 TYR A O 1
ATOM 636 N N . ASN A 1 87 ? 8.202 7.984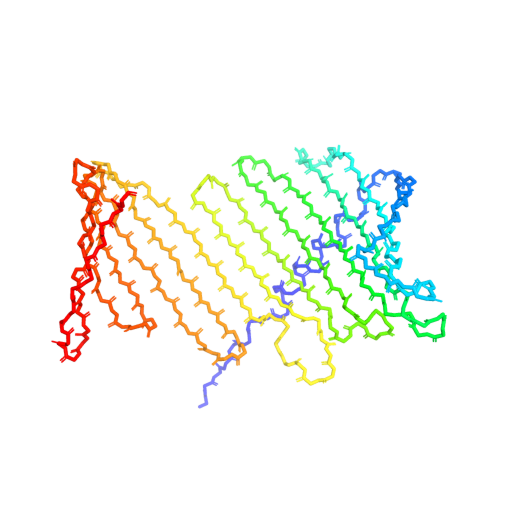 -22.194 1.00 71.12 87 ASN A N 1
ATOM 637 C CA . ASN A 1 87 ? 8.044 7.389 -20.871 1.00 71.12 87 ASN A CA 1
ATOM 638 C C . ASN A 1 87 ? 8.540 5.947 -20.935 1.00 71.12 87 ASN A C 1
ATOM 640 O O . ASN A 1 87 ? 7.934 5.116 -21.614 1.00 71.12 87 ASN A O 1
ATOM 644 N N . VAL A 1 88 ? 9.615 5.638 -20.215 1.00 71.19 88 VAL A N 1
ATOM 645 C CA . VAL A 1 88 ? 10.111 4.264 -20.070 1.00 71.19 88 VAL A CA 1
ATOM 646 C C . VAL A 1 88 ? 9.602 3.712 -18.753 1.00 71.19 88 VAL A C 1
ATOM 648 O O . VAL A 1 88 ? 9.683 4.381 -17.723 1.00 71.19 88 VAL A O 1
ATOM 651 N N . TRP A 1 89 ? 9.094 2.489 -18.766 1.00 81.81 89 TRP A N 1
ATOM 652 C CA . TRP A 1 89 ? 8.692 1.793 -17.555 1.00 81.81 89 TRP A CA 1
ATOM 653 C C . TRP A 1 89 ? 9.101 0.325 -17.605 1.00 81.81 89 TRP A C 1
ATOM 655 O O . TRP A 1 89 ? 9.227 -0.288 -18.664 1.00 81.81 89 TRP A O 1
ATOM 665 N N . GLY A 1 90 ? 9.316 -0.247 -16.431 1.00 75.44 90 GLY A N 1
ATOM 666 C CA . GLY A 1 90 ? 9.662 -1.646 -16.266 1.00 75.44 90 GLY A CA 1
ATOM 667 C C . GLY A 1 90 ? 9.089 -2.182 -14.971 1.00 75.44 90 GLY A C 1
ATOM 668 O O . GLY A 1 90 ? 8.968 -1.460 -13.983 1.00 75.44 90 GLY A O 1
ATOM 669 N N . ARG A 1 91 ? 8.726 -3.456 -14.975 1.00 82.19 91 ARG A N 1
ATOM 670 C CA . ARG A 1 91 ? 8.233 -4.190 -13.823 1.00 82.19 91 ARG A CA 1
ATOM 671 C C . ARG A 1 91 ? 8.806 -5.598 -13.828 1.00 82.19 91 ARG A C 1
ATOM 673 O O . ARG A 1 91 ? 8.706 -6.318 -14.815 1.00 82.19 91 ARG A O 1
ATOM 680 N N . VAL A 1 92 ? 9.341 -6.011 -12.693 1.00 78.94 92 VAL A N 1
ATOM 681 C CA . VAL A 1 92 ? 9.782 -7.378 -12.427 1.00 78.94 92 VAL A CA 1
ATOM 682 C C . VAL A 1 92 ? 8.974 -7.901 -11.253 1.00 78.94 92 VAL A C 1
ATOM 684 O O . VAL A 1 92 ? 8.820 -7.211 -10.246 1.00 78.94 92 VAL A O 1
ATOM 687 N N . LYS A 1 93 ? 8.434 -9.108 -11.374 1.00 83.69 93 LYS A N 1
ATOM 688 C CA . LYS A 1 93 ? 7.745 -9.809 -10.295 1.00 83.69 93 LYS A CA 1
ATOM 689 C C . LYS A 1 93 ? 8.398 -11.158 -10.076 1.00 83.69 93 LYS A C 1
ATOM 691 O O . LYS A 1 93 ? 8.704 -11.864 -11.028 1.00 83.69 93 LYS A O 1
ATOM 696 N N . ARG A 1 94 ? 8.578 -11.528 -8.817 1.00 80.62 94 ARG A N 1
ATOM 697 C CA . ARG A 1 94 ? 9.107 -12.826 -8.425 1.00 80.62 94 ARG A CA 1
ATOM 698 C C . ARG A 1 94 ? 8.268 -13.417 -7.311 1.00 80.62 94 ARG A C 1
ATOM 700 O O . ARG A 1 94 ? 8.120 -12.795 -6.261 1.00 80.62 94 ARG A O 1
ATOM 707 N N . SER A 1 95 ? 7.782 -14.634 -7.511 1.00 82.25 95 SER A N 1
ATOM 708 C CA . SER A 1 95 ? 7.237 -15.428 -6.412 1.00 82.25 95 SER A CA 1
ATOM 709 C C . SER A 1 95 ? 8.388 -16.108 -5.672 1.00 82.25 95 SER A C 1
ATOM 711 O O . SER A 1 95 ? 9.166 -16.841 -6.279 1.00 82.25 95 SER A O 1
ATOM 713 N N . LEU A 1 96 ? 8.524 -15.836 -4.374 1.00 75.88 96 LEU A N 1
ATOM 714 C CA . LEU A 1 96 ? 9.620 -16.320 -3.521 1.00 75.88 96 LEU A CA 1
ATOM 715 C C . LEU A 1 96 ? 9.286 -17.654 -2.823 1.00 75.88 96 LEU A C 1
ATOM 717 O O . LEU A 1 96 ? 10.005 -18.082 -1.921 1.00 75.88 96 LEU A O 1
ATOM 721 N N . GLY A 1 97 ? 8.185 -18.305 -3.210 1.00 69.69 97 GLY A N 1
ATOM 722 C CA . GLY A 1 97 ? 7.630 -19.447 -2.488 1.00 69.69 97 GLY A CA 1
ATOM 723 C C . GLY A 1 97 ? 6.978 -19.044 -1.156 1.00 69.69 97 GLY A C 1
ATOM 724 O O . GLY A 1 97 ? 7.089 -17.909 -0.691 1.00 69.69 97 GLY A O 1
ATOM 725 N N . ARG A 1 98 ? 6.245 -19.979 -0.532 1.00 72.31 98 ARG A N 1
ATOM 726 C CA . ARG A 1 98 ? 5.572 -19.790 0.777 1.00 72.31 98 ARG A CA 1
ATOM 727 C C . ARG A 1 98 ? 4.613 -18.586 0.850 1.00 72.31 98 ARG A C 1
ATOM 729 O O . ARG A 1 98 ? 4.417 -18.021 1.921 1.00 72.31 98 ARG A O 1
ATOM 736 N N . GLY A 1 99 ? 4.023 -18.204 -0.282 1.00 75.56 99 GLY A N 1
ATOM 737 C CA . GLY A 1 99 ? 3.043 -17.119 -0.365 1.00 75.56 99 GLY A CA 1
ATOM 738 C C . GLY A 1 99 ? 3.634 -15.710 -0.449 1.00 75.56 99 GLY A C 1
ATOM 739 O O . GLY A 1 99 ? 2.866 -14.761 -0.481 1.00 75.56 99 GLY A O 1
ATOM 740 N N . PHE A 1 100 ? 4.960 -15.544 -0.517 1.00 80.94 100 PHE A N 1
ATOM 741 C CA . PHE A 1 100 ? 5.568 -14.221 -0.684 1.00 80.94 100 PHE A CA 1
ATOM 742 C C . PHE A 1 100 ? 5.821 -13.887 -2.153 1.00 80.94 100 PHE A C 1
ATOM 744 O O . PHE A 1 100 ? 6.351 -14.704 -2.907 1.00 80.94 100 PHE A O 1
ATOM 751 N N . ASN A 1 101 ? 5.515 -12.653 -2.546 1.00 85.88 101 ASN A N 1
ATOM 752 C CA . ASN A 1 101 ? 5.803 -12.123 -3.872 1.00 85.88 101 ASN A CA 1
ATOM 753 C C . ASN A 1 101 ? 6.536 -10.786 -3.764 1.00 85.88 101 ASN A C 1
ATOM 755 O O . ASN A 1 101 ? 6.086 -9.863 -3.085 1.00 85.88 101 ASN A O 1
ATOM 759 N N . LEU A 1 102 ? 7.653 -10.684 -4.474 1.00 84.50 102 LEU A N 1
ATOM 760 C CA . LEU A 1 102 ? 8.410 -9.461 -4.685 1.00 84.50 102 LEU A CA 1
ATOM 761 C C . LEU A 1 102 ? 7.975 -8.831 -6.011 1.00 84.50 102 LEU A C 1
ATOM 763 O O . LEU A 1 102 ? 7.899 -9.507 -7.032 1.00 84.50 102 LEU A O 1
ATOM 767 N N . GLY A 1 103 ? 7.725 -7.533 -6.007 1.00 86.25 103 GLY A N 1
ATOM 768 C CA . GLY A 1 103 ? 7.507 -6.705 -7.179 1.00 86.25 103 GLY A CA 1
ATOM 769 C C . GLY A 1 103 ? 8.474 -5.531 -7.153 1.00 86.25 103 GLY A C 1
ATOM 770 O O . GLY A 1 103 ? 8.646 -4.888 -6.124 1.00 86.25 103 GLY A O 1
ATOM 771 N N . ILE A 1 104 ? 9.105 -5.246 -8.279 1.00 84.81 104 ILE A N 1
ATOM 772 C CA . ILE A 1 104 ? 9.922 -4.054 -8.486 1.00 84.81 104 ILE A CA 1
ATOM 773 C C . ILE A 1 104 ? 9.358 -3.367 -9.718 1.00 84.81 104 ILE A C 1
ATOM 775 O O . ILE A 1 104 ? 9.216 -4.006 -10.757 1.00 84.81 104 ILE A O 1
ATOM 779 N N . ALA A 1 105 ? 9.024 -2.090 -9.617 1.00 85.62 105 ALA A N 1
ATOM 780 C CA . ALA A 1 105 ? 8.625 -1.257 -10.734 1.00 85.62 105 ALA A CA 1
ATOM 781 C C . ALA A 1 105 ? 9.534 -0.030 -10.818 1.00 85.62 105 ALA A C 1
ATOM 783 O O . ALA A 1 105 ? 9.950 0.531 -9.807 1.00 85.62 105 ALA A O 1
ATOM 784 N N . ALA A 1 106 ? 9.842 0.376 -12.040 1.00 81.88 106 ALA A N 1
ATOM 785 C CA . ALA A 1 106 ? 10.636 1.548 -12.346 1.00 81.88 106 ALA A CA 1
ATOM 786 C C . ALA A 1 106 ? 9.944 2.338 -13.456 1.00 81.88 106 ALA A C 1
ATOM 788 O O . ALA A 1 106 ? 9.416 1.743 -14.398 1.00 81.88 106 ALA A O 1
ATOM 789 N N . LYS A 1 107 ? 9.946 3.667 -13.366 1.00 82.56 107 LYS A N 1
ATOM 790 C CA . LYS A 1 107 ? 9.404 4.543 -14.412 1.00 82.56 107 LYS A CA 1
ATOM 791 C C . LYS A 1 107 ? 10.238 5.810 -14.531 1.00 82.56 107 LYS A C 1
ATOM 793 O O . LYS A 1 107 ? 10.463 6.463 -13.519 1.00 82.56 107 LYS A O 1
ATOM 798 N N . ALA A 1 108 ? 10.615 6.176 -15.751 1.00 75.62 108 ALA A N 1
ATOM 799 C CA . ALA A 1 108 ? 11.266 7.436 -16.089 1.00 75.62 108 ALA A CA 1
ATOM 800 C C . ALA A 1 108 ? 10.415 8.225 -17.091 1.00 75.62 108 ALA A C 1
ATOM 802 O O . ALA A 1 108 ? 10.025 7.684 -18.127 1.00 75.62 108 ALA A O 1
ATOM 803 N N . SER A 1 109 ? 10.156 9.498 -16.785 1.00 71.50 109 SER A N 1
ATOM 804 C CA . SER A 1 109 ? 9.378 10.408 -17.646 1.00 71.50 109 SER A CA 1
ATOM 805 C C . SER A 1 109 ? 10.245 11.234 -18.609 1.00 71.50 109 SER A C 1
ATOM 807 O O . SER A 1 109 ? 9.734 11.804 -19.567 1.00 71.50 109 SER A O 1
ATOM 809 N N . SER A 1 110 ? 11.558 11.281 -18.359 1.00 67.00 110 SER A N 1
ATOM 810 C CA . SER A 1 110 ? 12.574 11.908 -19.212 1.00 67.00 110 SER A CA 1
ATOM 811 C C . SER A 1 110 ? 13.817 11.004 -19.268 1.0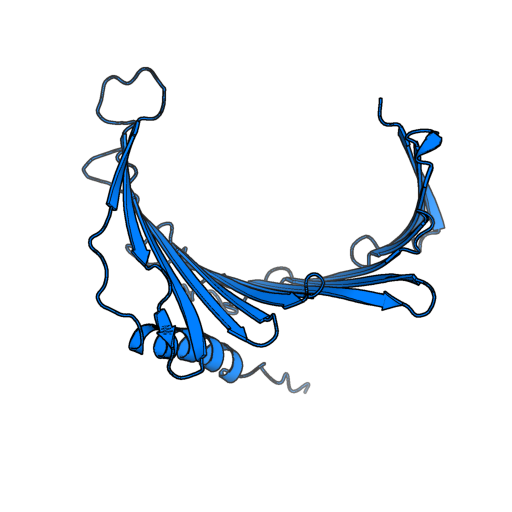0 67.00 110 SER A C 1
ATOM 813 O O . SER A 1 110 ? 14.747 11.146 -18.471 1.00 67.00 110 SER A O 1
ATOM 815 N N . PRO A 1 111 ? 13.847 9.992 -20.149 1.00 56.81 111 PRO A N 1
ATOM 816 C CA . PRO A 1 111 ? 14.930 9.012 -20.187 1.00 56.81 111 PRO A CA 1
ATOM 817 C C . PRO A 1 111 ? 16.221 9.557 -20.804 1.00 56.81 111 PRO A C 1
ATOM 819 O O . PRO A 1 111 ? 17.237 8.875 -20.749 1.00 56.81 111 PRO A O 1
ATOM 822 N N . SER A 1 112 ? 16.226 10.771 -21.367 1.00 60.62 112 SER A N 1
ATOM 823 C CA . SER A 1 112 ? 17.457 11.397 -21.870 1.00 60.62 112 SER A CA 1
ATOM 824 C C . SER A 1 112 ? 18.467 11.688 -20.757 1.00 60.62 112 SER A C 1
ATOM 826 O O . SER A 1 112 ? 19.664 11.727 -21.024 1.00 60.62 112 SER A O 1
ATOM 828 N N . ASN A 1 113 ? 18.001 11.877 -19.520 1.00 58.91 113 ASN A N 1
ATOM 829 C CA . ASN A 1 113 ? 18.840 12.142 -18.348 1.00 58.91 113 ASN A CA 1
ATOM 830 C C . ASN A 1 113 ? 18.432 11.352 -17.091 1.00 58.91 113 ASN A C 1
ATOM 832 O O . ASN A 1 113 ? 19.133 11.428 -16.086 1.00 58.91 113 ASN A O 1
ATOM 836 N N . PHE A 1 114 ? 17.336 10.579 -17.138 1.00 63.12 114 PHE A N 1
ATOM 837 C CA . PHE A 1 114 ? 16.797 9.804 -16.009 1.00 63.12 114 PHE A CA 1
ATOM 838 C C . PHE A 1 114 ? 16.545 10.636 -14.748 1.00 63.12 114 PHE A C 1
ATOM 840 O O . PHE A 1 114 ? 16.494 10.089 -13.645 1.00 63.12 114 PHE A O 1
ATOM 847 N N . GLU A 1 115 ? 16.347 11.947 -14.907 1.00 65.31 115 GLU A N 1
ATOM 848 C CA . GLU A 1 115 ? 16.178 12.829 -13.757 1.00 65.31 115 GLU A CA 1
ATOM 849 C C . GLU A 1 115 ? 14.899 12.518 -12.969 1.00 65.31 115 GLU A C 1
ATOM 851 O O . GLU A 1 115 ? 14.870 12.606 -11.744 1.00 65.31 115 GLU A O 1
ATOM 856 N N . ASP A 1 116 ? 13.886 12.017 -13.673 1.00 72.25 116 ASP A N 1
ATOM 857 C CA . ASP A 1 116 ? 12.599 11.617 -13.109 1.00 72.25 116 ASP A CA 1
ATOM 858 C C . ASP A 1 116 ? 12.439 10.092 -13.048 1.00 72.25 116 ASP A C 1
ATOM 860 O O . ASP A 1 116 ? 11.371 9.554 -13.355 1.00 72.25 116 ASP A O 1
ATOM 864 N N . LEU A 1 117 ? 13.505 9.359 -12.709 1.00 76.69 117 LEU A N 1
ATOM 865 C CA . LEU A 1 117 ? 13.416 7.915 -12.493 1.00 76.69 117 LEU A CA 1
ATOM 866 C C . LEU A 1 117 ? 12.829 7.621 -11.107 1.00 76.69 117 LEU A C 1
ATOM 868 O O . LEU A 1 117 ? 13.483 7.791 -10.084 1.00 76.69 117 LEU A O 1
ATOM 872 N N . SER A 1 118 ? 11.598 7.126 -11.089 1.00 84.00 118 SER A N 1
ATOM 873 C CA . SER A 1 118 ? 10.906 6.599 -9.914 1.00 84.00 118 SER A CA 1
ATOM 874 C C . SER A 1 118 ? 11.096 5.089 -9.781 1.00 84.00 118 SER A C 1
ATOM 876 O O . SER A 1 118 ? 11.135 4.365 -10.779 1.00 84.00 118 SER A O 1
ATOM 878 N N . LEU A 1 119 ? 11.201 4.620 -8.540 1.00 85.94 119 LEU A N 1
ATOM 879 C CA . LEU A 1 119 ? 11.339 3.217 -8.160 1.00 85.94 119 LEU A CA 1
ATOM 880 C C . LEU A 1 119 ? 10.271 2.866 -7.120 1.00 85.94 119 LEU A C 1
ATOM 882 O O . LEU A 1 119 ? 10.062 3.610 -6.164 1.00 85.94 119 LEU A O 1
ATOM 886 N N . ASP A 1 120 ? 9.629 1.717 -7.281 1.00 89.44 120 ASP A N 1
ATOM 887 C CA . ASP A 1 120 ? 8.677 1.137 -6.334 1.00 89.44 120 ASP A CA 1
ATOM 888 C C . ASP A 1 120 ? 9.049 -0.328 -6.103 1.00 89.44 120 ASP A C 1
ATOM 890 O O . ASP A 1 120 ? 9.049 -1.141 -7.027 1.00 89.44 120 ASP A O 1
ATOM 894 N N . VAL A 1 121 ? 9.400 -0.662 -4.868 1.00 88.00 121 VAL A N 1
ATOM 895 C CA . VAL A 1 121 ? 9.679 -2.025 -4.429 1.00 88.00 121 VAL A CA 1
ATOM 896 C C . VAL A 1 121 ? 8.570 -2.449 -3.485 1.00 88.00 121 VAL A C 1
ATOM 898 O O . VAL A 1 121 ? 8.382 -1.871 -2.419 1.00 88.00 121 VAL A O 1
ATOM 901 N N . THR A 1 122 ? 7.864 -3.504 -3.856 1.00 91.00 122 THR A N 1
ATOM 902 C CA . THR A 1 122 ? 6.744 -4.060 -3.111 1.00 91.00 122 THR A CA 1
ATOM 903 C C . THR A 1 122 ? 7.035 -5.510 -2.739 1.00 91.00 122 THR A C 1
ATOM 905 O O . THR A 1 122 ? 7.392 -6.319 -3.587 1.00 91.00 122 THR A O 1
ATOM 908 N N . ILE A 1 123 ? 6.844 -5.874 -1.477 1.00 87.50 123 ILE A N 1
ATOM 909 C CA . ILE A 1 123 ? 6.821 -7.256 -1.002 1.00 87.50 123 ILE A CA 1
ATOM 910 C C . ILE A 1 123 ? 5.426 -7.513 -0.453 1.00 87.50 123 ILE A C 1
ATOM 912 O O . ILE A 1 123 ? 4.977 -6.839 0.469 1.00 87.50 123 ILE A O 1
ATOM 916 N N . THR A 1 124 ? 4.749 -8.500 -1.016 1.00 89.75 124 THR A N 1
ATOM 917 C CA . THR A 1 124 ? 3.477 -9.023 -0.509 1.00 89.75 124 THR A CA 1
ATOM 918 C C . THR A 1 124 ? 3.732 -10.389 0.103 1.00 89.75 124 THR A C 1
ATOM 920 O O . THR A 1 124 ? 4.552 -11.144 -0.414 1.00 89.75 124 THR A O 1
ATOM 923 N N . GLY A 1 125 ? 3.114 -10.669 1.242 1.00 83.50 125 GLY A N 1
ATOM 924 C CA . GLY A 1 125 ? 3.146 -11.983 1.876 1.00 83.50 125 GLY A CA 1
ATOM 925 C C . GLY A 1 125 ? 1.828 -12.708 1.671 1.00 83.50 125 GLY A C 1
ATOM 926 O O . GLY A 1 125 ? 1.196 -12.574 0.625 1.00 83.50 125 GLY A O 1
ATOM 927 N N . ASP A 1 126 ? 1.398 -13.407 2.722 1.00 77.88 126 ASP A N 1
ATOM 928 C CA . ASP A 1 126 ? -0.003 -13.793 2.884 1.00 77.88 126 ASP A CA 1
ATOM 929 C C . ASP A 1 126 ? -0.956 -12.618 2.579 1.00 77.88 126 ASP A C 1
ATOM 931 O O . ASP A 1 126 ? -0.543 -11.454 2.589 1.00 77.88 126 ASP A O 1
ATOM 935 N N . ASP A 1 127 ? -2.247 -12.903 2.356 1.00 67.75 127 ASP A N 1
ATOM 936 C CA . ASP A 1 127 ? -3.308 -11.921 2.023 1.00 67.75 127 ASP A CA 1
ATOM 937 C C . ASP A 1 127 ? -3.463 -10.756 3.036 1.00 67.75 127 ASP A C 1
ATOM 939 O O . ASP A 1 127 ? -4.375 -9.932 2.949 1.00 67.75 127 ASP A O 1
ATOM 943 N N . ALA A 1 128 ? -2.590 -10.693 4.036 1.00 81.50 128 ALA A N 1
ATOM 944 C CA . ALA A 1 128 ? -2.556 -9.761 5.132 1.00 81.50 128 ALA A CA 1
ATOM 945 C C . ALA A 1 128 ? -1.269 -8.923 5.223 1.00 81.50 128 ALA A C 1
ATOM 94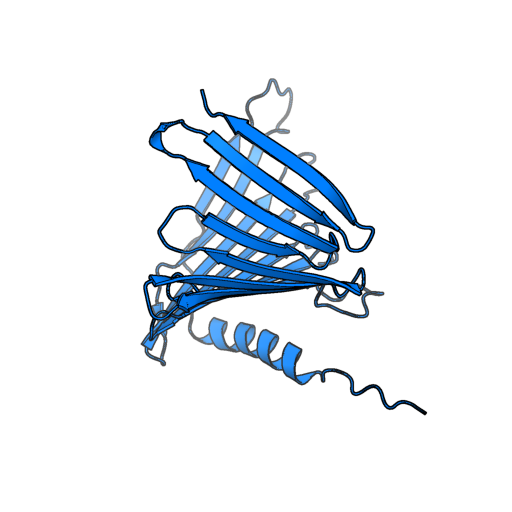7 O O . ALA A 1 128 ? -1.267 -7.992 6.026 1.00 81.50 128 ALA A O 1
ATOM 948 N N . THR A 1 129 ? -0.195 -9.209 4.474 1.00 86.69 129 THR A N 1
ATOM 949 C CA . THR A 1 129 ? 1.108 -8.535 4.644 1.00 86.69 129 THR A CA 1
ATOM 950 C C . THR A 1 129 ? 1.572 -7.817 3.377 1.00 86.69 129 THR A C 1
ATOM 952 O O . THR A 1 129 ? 1.683 -8.413 2.309 1.00 86.69 129 THR A O 1
ATOM 955 N N . LEU A 1 130 ? 1.931 -6.539 3.514 1.00 91.31 130 LEU A N 1
ATOM 956 C CA . LEU A 1 130 ? 2.508 -5.708 2.458 1.00 91.31 130 LEU A CA 1
ATOM 957 C C . LEU A 1 130 ? 3.631 -4.831 3.032 1.00 91.31 130 LEU A C 1
ATOM 959 O O . LEU A 1 130 ? 3.458 -4.160 4.046 1.00 91.31 130 LEU A O 1
ATOM 963 N N . LEU A 1 131 ? 4.767 -4.783 2.350 1.00 90.56 131 LEU A N 1
ATOM 964 C CA . LEU A 1 131 ? 5.822 -3.793 2.532 1.00 90.56 131 LEU A CA 1
ATOM 965 C C . LEU A 1 131 ? 6.037 -3.094 1.192 1.00 90.56 131 LEU A C 1
ATOM 967 O O . LEU A 1 131 ? 6.297 -3.756 0.196 1.00 90.56 131 LEU A O 1
ATOM 971 N N . GLN A 1 132 ? 5.950 -1.772 1.167 1.00 92.94 132 GLN A N 1
ATOM 972 C CA . GLN A 1 132 ? 6.191 -0.959 -0.017 1.00 92.94 132 GLN A CA 1
ATOM 973 C C . GLN A 1 132 ? 7.257 0.089 0.289 1.00 92.94 132 GLN A C 1
ATOM 975 O O . GLN A 1 132 ? 7.201 0.775 1.312 1.00 92.94 132 GLN A O 1
ATOM 980 N N . VAL A 1 133 ? 8.223 0.221 -0.608 1.00 89.69 133 VAL A N 1
ATOM 981 C CA . VAL A 1 133 ? 9.300 1.203 -0.554 1.00 89.69 133 VAL A CA 1
ATOM 982 C C . VAL A 1 133 ? 9.310 1.939 -1.883 1.00 89.69 133 VAL A C 1
ATOM 984 O O . VAL A 1 133 ? 9.588 1.338 -2.914 1.00 89.69 133 VAL A O 1
ATOM 987 N N . THR A 1 134 ? 9.022 3.236 -1.865 1.00 90.19 134 THR A N 1
ATOM 988 C CA . THR A 1 134 ? 9.095 4.081 -3.060 1.00 90.19 134 THR A CA 1
ATOM 989 C C . THR A 1 134 ? 10.277 5.031 -2.964 1.00 90.19 134 THR A C 1
ATOM 991 O O . THR A 1 134 ? 10.662 5.478 -1.878 1.00 90.19 134 THR A O 1
ATOM 994 N N . GLY A 1 135 ? 10.860 5.355 -4.108 1.00 85.88 135 GLY A N 1
ATOM 995 C CA . GLY A 1 135 ? 12.046 6.183 -4.204 1.00 85.88 135 GLY A CA 1
ATOM 996 C C . GLY A 1 135 ? 12.230 6.800 -5.580 1.00 85.88 135 GLY A C 1
ATOM 997 O O . GLY A 1 135 ? 11.452 6.558 -6.502 1.00 85.88 135 GLY A O 1
ATOM 998 N N . GLN A 1 136 ? 13.275 7.607 -5.697 1.00 79.38 136 GLN A N 1
ATOM 999 C CA . GLN A 1 136 ? 13.705 8.247 -6.931 1.00 79.38 136 GLN A CA 1
ATOM 1000 C C . GLN A 1 136 ? 15.216 8.063 -7.087 1.00 79.38 136 GLN A C 1
ATOM 1002 O O . GLN A 1 136 ? 15.950 8.007 -6.095 1.00 79.38 136 GLN A O 1
ATOM 1007 N N . ALA A 1 137 ? 15.688 7.922 -8.322 1.00 66.44 137 ALA A N 1
ATOM 1008 C CA . ALA A 1 137 ? 17.112 7.812 -8.589 1.00 66.44 137 ALA A CA 1
ATOM 1009 C C . ALA A 1 137 ? 17.838 9.124 -8.270 1.00 66.44 137 ALA A C 1
ATOM 1011 O O . ALA A 1 137 ? 17.254 10.207 -8.265 1.00 66.44 137 ALA A O 1
ATOM 1012 N N . PHE A 1 138 ? 19.132 9.002 -7.980 1.00 59.09 138 PHE A N 1
ATOM 1013 C CA . PHE A 1 138 ? 19.990 10.127 -7.640 1.00 59.09 138 PHE A CA 1
ATOM 1014 C C . PHE A 1 138 ? 20.144 11.070 -8.832 1.00 59.09 138 PHE A C 1
ATOM 1016 O O . PHE A 1 138 ? 20.968 10.843 -9.714 1.00 59.09 138 PHE A O 1
ATOM 1023 N N . THR A 1 139 ? 19.394 12.161 -8.820 1.00 55.50 139 THR A N 1
ATOM 1024 C CA . THR A 1 139 ? 19.773 13.377 -9.534 1.00 55.50 139 THR A CA 1
ATOM 1025 C C . THR A 1 139 ? 20.706 14.206 -8.670 1.00 55.50 139 THR A C 1
ATOM 1027 O O . THR A 1 139 ? 20.739 14.065 -7.440 1.00 55.50 139 THR A O 1
ATOM 1030 N N . SER A 1 140 ? 21.506 15.069 -9.297 1.00 54.22 140 SER A N 1
ATOM 1031 C CA . SER A 1 140 ? 22.345 16.021 -8.571 1.00 54.22 140 SER A CA 1
ATOM 1032 C C . SER A 1 140 ? 21.486 16.819 -7.580 1.00 54.22 140 SER A C 1
ATOM 1034 O O . SER A 1 140 ? 20.633 17.598 -7.993 1.00 54.22 140 SER A O 1
ATOM 1036 N N . GLY A 1 141 ? 21.697 16.611 -6.275 1.00 57.59 141 GLY A N 1
ATOM 1037 C CA . GLY A 1 141 ? 20.962 17.301 -5.205 1.00 57.59 141 GLY A CA 1
ATOM 1038 C C . GLY A 1 141 ? 20.024 16.427 -4.360 1.00 57.59 141 GLY A C 1
ATOM 1039 O O . GLY A 1 141 ? 19.530 16.903 -3.339 1.00 57.59 141 GLY A O 1
ATOM 1040 N N . VAL A 1 142 ? 19.810 15.151 -4.702 1.00 58.41 142 VAL A N 1
ATOM 1041 C CA . VAL A 1 142 ? 18.998 14.230 -3.883 1.00 58.41 142 VAL A CA 1
ATOM 1042 C C . VAL A 1 142 ? 19.876 13.478 -2.879 1.00 58.41 142 VAL A C 1
ATOM 1044 O O . VAL A 1 142 ? 20.673 12.621 -3.244 1.00 58.41 142 VAL A O 1
ATOM 1047 N N . THR A 1 143 ? 19.724 13.779 -1.586 1.00 61.03 143 THR A N 1
ATOM 1048 C CA . THR A 1 143 ? 20.491 13.125 -0.504 1.00 61.03 143 THR A CA 1
ATOM 1049 C C . THR A 1 143 ? 19.924 11.758 -0.100 1.00 61.03 143 THR A C 1
ATOM 1051 O O . THR A 1 143 ? 20.668 10.909 0.380 1.00 61.03 143 THR A O 1
ATOM 1054 N N . ASN A 1 144 ? 18.619 11.528 -0.297 1.00 66.12 144 ASN A N 1
ATOM 1055 C CA . ASN A 1 144 ? 17.935 10.282 0.063 1.00 66.12 144 ASN A CA 1
ATOM 1056 C C . ASN A 1 144 ? 17.166 9.732 -1.149 1.00 66.12 144 ASN A C 1
ATOM 1058 O O . ASN A 1 144 ? 16.162 10.333 -1.530 1.00 66.12 144 ASN A O 1
ATOM 1062 N N . PRO A 1 145 ? 17.582 8.594 -1.730 1.00 75.50 145 PRO A N 1
ATOM 1063 C CA . PRO A 1 145 ? 16.897 7.995 -2.876 1.00 75.50 145 PRO A CA 1
ATOM 1064 C C . PRO A 1 145 ? 15.582 7.319 -2.473 1.00 75.50 145 PRO A C 1
ATOM 1066 O O . PRO A 1 145 ? 14.711 7.099 -3.304 1.00 75.50 145 PRO A O 1
ATOM 1069 N N . VAL A 1 146 ? 15.419 6.979 -1.191 1.00 83.12 146 VAL A N 1
ATOM 1070 C CA . VAL A 1 146 ? 14.162 6.459 -0.648 1.00 83.12 146 VAL A CA 1
ATOM 1071 C C . VAL A 1 146 ? 13.280 7.639 -0.278 1.00 83.12 146 VAL A C 1
ATOM 1073 O O . VAL A 1 146 ? 13.662 8.473 0.539 1.00 83.12 146 VAL A O 1
ATOM 1076 N N . GLU A 1 147 ? 12.085 7.690 -0.852 1.00 87.44 147 GLU A N 1
ATOM 1077 C CA . GLU A 1 147 ? 11.097 8.720 -0.560 1.00 87.44 147 GLU A CA 1
ATOM 1078 C C . GLU A 1 147 ? 10.186 8.285 0.582 1.00 87.44 147 GLU A C 1
ATOM 1080 O O . GLU A 1 147 ? 9.918 9.061 1.499 1.00 87.44 147 GLU A O 1
ATOM 1085 N N . LYS A 1 148 ? 9.702 7.042 0.547 1.00 90.25 148 LYS A N 1
ATOM 1086 C CA . LYS A 1 148 ? 8.659 6.595 1.463 1.00 90.25 148 LYS A CA 1
ATOM 1087 C C . LYS A 1 148 ? 8.721 5.092 1.693 1.00 90.25 148 LYS A C 1
ATOM 1089 O O . LYS A 1 148 ? 8.955 4.318 0.774 1.00 90.25 148 LYS A O 1
ATOM 1094 N N . ILE A 1 149 ? 8.462 4.690 2.933 1.00 90.94 149 ILE A N 1
ATOM 1095 C CA . ILE A 1 149 ? 8.262 3.292 3.324 1.00 90.94 149 ILE A CA 1
ATOM 1096 C C . ILE A 1 149 ? 6.867 3.160 3.928 1.00 90.94 149 ILE A C 1
ATOM 1098 O O . ILE A 1 149 ? 6.449 3.995 4.735 1.00 90.94 149 ILE A O 1
ATOM 1102 N N . GLN A 1 150 ? 6.149 2.113 3.539 1.00 92.62 150 GLN A N 1
ATOM 1103 C CA . GLN A 1 150 ? 4.866 1.719 4.104 1.00 92.62 150 GLN A CA 1
ATOM 1104 C C . GLN A 1 150 ? 4.882 0.241 4.419 1.00 92.62 150 GLN A C 1
ATOM 1106 O O . GLN A 1 150 ? 5.273 -0.573 3.592 1.00 92.62 150 GLN A O 1
ATOM 1111 N N . PHE A 1 151 ? 4.402 -0.109 5.598 1.00 92.38 151 PHE A N 1
ATOM 1112 C CA . PHE A 1 151 ? 4.172 -1.491 5.971 1.00 92.38 151 PHE A CA 1
ATOM 1113 C C . PHE A 1 151 ? 2.712 -1.641 6.344 1.00 92.38 151 PHE A C 1
ATOM 1115 O O . PHE A 1 151 ? 2.162 -0.766 6.994 1.00 92.38 151 PHE A O 1
ATOM 1122 N N . HIS A 1 152 ? 2.074 -2.722 5.937 1.00 92.38 152 HIS A N 1
ATOM 1123 C CA . HIS A 1 152 ? 0.722 -3.089 6.310 1.00 92.38 152 HIS A CA 1
ATOM 1124 C C . HIS A 1 152 ? 0.749 -4.541 6.760 1.00 92.38 152 HIS A C 1
ATOM 1126 O O . HIS A 1 152 ? 1.270 -5.404 6.052 1.00 92.38 152 HIS A O 1
ATOM 1132 N N . ARG A 1 153 ? 0.171 -4.811 7.926 1.00 90.38 153 ARG A N 1
ATOM 1133 C CA . ARG A 1 153 ? -0.056 -6.178 8.376 1.00 90.38 153 ARG A CA 1
ATOM 1134 C C . ARG A 1 153 ? -1.391 -6.319 9.074 1.00 90.38 153 ARG A C 1
ATOM 1136 O O . ARG A 1 153 ? -1.644 -5.582 10.022 1.00 90.38 153 ARG A O 1
ATOM 1143 N N . ALA A 1 154 ? -2.188 -7.293 8.651 1.00 90.00 154 ALA A N 1
ATOM 1144 C CA . ALA A 1 154 ? -3.383 -7.742 9.352 1.00 90.00 154 ALA A CA 1
ATOM 1145 C C . ALA A 1 154 ? -3.084 -9.023 10.148 1.00 90.00 154 ALA A C 1
ATOM 1147 O O . ALA A 1 154 ? -2.844 -10.090 9.597 1.00 90.00 154 ALA A O 1
ATOM 1148 N N . LEU A 1 155 ? -3.092 -8.927 11.469 1.00 88.62 155 LEU A N 1
ATOM 1149 C CA . LEU A 1 155 ? -2.882 -10.049 12.372 1.00 88.62 155 LEU A CA 1
ATOM 1150 C C . LEU A 1 155 ? -4.242 -10.620 12.794 1.00 88.62 155 LEU A C 1
ATOM 1152 O O . LEU A 1 155 ? -5.092 -9.853 13.257 1.00 88.62 155 LEU A O 1
ATOM 1156 N N . PRO A 1 156 ? -4.478 -11.935 12.666 1.00 88.25 156 PRO A N 1
ATOM 1157 C CA . PRO A 1 156 ? -5.635 -12.554 13.295 1.00 88.25 156 PRO A CA 1
ATOM 1158 C C . PRO A 1 156 ? -5.513 -12.435 14.819 1.00 88.25 156 PRO A C 1
ATOM 1160 O O . PRO A 1 156 ? -4.418 -12.555 15.373 1.00 88.25 156 PRO A O 1
ATOM 1163 N N . VAL A 1 157 ? -6.634 -12.199 15.496 1.00 86.94 157 VAL A N 1
ATOM 1164 C CA . VAL A 1 157 ? -6.691 -12.119 16.962 1.00 86.94 157 VAL A CA 1
ATOM 1165 C C . VAL A 1 157 ? -7.381 -13.369 17.510 1.00 86.94 157 VAL A C 1
ATOM 1167 O O . VAL A 1 157 ? -8.336 -13.880 16.922 1.00 86.94 157 VAL A O 1
ATOM 1170 N N . VAL A 1 158 ? -6.874 -13.890 18.631 1.00 78.56 158 VAL A N 1
ATOM 1171 C CA . VAL A 1 158 ? -7.482 -15.031 19.331 1.00 78.56 158 VAL A CA 1
ATOM 1172 C C . VAL A 1 158 ? -8.901 -14.644 19.756 1.00 78.56 158 VAL A C 1
ATOM 1174 O O . VAL A 1 158 ? -9.086 -13.640 20.436 1.00 78.56 158 VAL A O 1
ATOM 1177 N N . GLY A 1 159 ? -9.898 -15.431 19.341 1.00 76.19 159 GLY A N 1
ATOM 1178 C CA . GLY A 1 159 ? -11.318 -15.116 19.554 1.00 76.19 159 GLY A CA 1
ATOM 1179 C C . GLY A 1 159 ? -12.016 -14.430 18.371 1.00 76.19 159 GLY A C 1
ATOM 1180 O O . GLY A 1 159 ? -13.206 -14.143 18.461 1.00 76.19 159 GLY A O 1
ATOM 1181 N N . GLY A 1 160 ? -11.319 -14.219 17.249 1.00 83.50 160 GLY A N 1
ATOM 1182 C CA . GLY A 1 160 ? -11.876 -13.633 16.027 1.00 83.50 160 GLY A CA 1
ATOM 1183 C C . GLY A 1 160 ? -11.458 -12.177 15.809 1.00 83.50 160 GLY A C 1
ATOM 1184 O O . GLY A 1 160 ? -10.850 -11.542 16.665 1.00 83.50 160 GLY A O 1
ATOM 1185 N N . GLY A 1 161 ? -11.774 -11.640 14.629 1.00 86.88 161 GLY A N 1
ATOM 1186 C CA . GLY A 1 161 ? -11.369 -10.292 14.228 1.00 86.88 161 GLY A CA 1
ATOM 1187 C C . GLY A 1 161 ? -9.921 -10.177 13.739 1.00 86.88 161 GLY A C 1
ATOM 1188 O O . GLY A 1 161 ? -9.210 -11.168 13.546 1.00 86.88 161 GLY A O 1
ATOM 1189 N N . LYS A 1 162 ? -9.498 -8.936 13.478 1.00 91.50 162 LYS A N 1
ATOM 1190 C CA . LYS A 1 162 ? -8.173 -8.605 12.938 1.00 91.50 162 LYS A CA 1
ATOM 1191 C C . LYS A 1 162 ? -7.600 -7.351 13.595 1.00 91.50 162 LYS A C 1
ATOM 1193 O O . LYS A 1 162 ? -8.304 -6.356 13.754 1.00 91.50 162 LYS A O 1
ATOM 1198 N N . LEU A 1 163 ? -6.312 -7.380 13.914 1.00 90.88 163 LEU A N 1
ATOM 1199 C CA . LEU A 1 163 ? -5.516 -6.208 14.266 1.00 90.88 163 LEU A CA 1
ATOM 1200 C C . LEU A 1 163 ? -4.712 -5.789 13.037 1.00 90.88 163 LEU A C 1
ATOM 1202 O O . LEU A 1 163 ? -3.853 -6.538 12.587 1.00 90.88 163 LEU A O 1
ATOM 1206 N N . ILE A 1 164 ? -4.966 -4.606 12.496 1.00 92.44 164 ILE A N 1
ATOM 1207 C CA . ILE A 1 164 ? -4.172 -4.047 11.407 1.00 92.44 164 ILE A CA 1
ATOM 1208 C C . ILE A 1 164 ? -3.206 -3.009 11.955 1.00 92.44 164 ILE A C 1
ATOM 1210 O O . ILE A 1 164 ? -3.579 -2.129 12.730 1.00 92.44 164 ILE A O 1
ATOM 1214 N N . VAL A 1 165 ? -1.970 -3.089 11.477 1.00 92.88 165 VAL A N 1
ATOM 1215 C CA . VAL A 1 165 ? -0.899 -2.143 11.767 1.00 92.88 165 VAL A CA 1
ATOM 1216 C C . VAL A 1 165 ? -0.357 -1.614 10.442 1.00 92.88 165 VAL A C 1
ATOM 1218 O O . VAL A 1 165 ? 0.075 -2.394 9.592 1.00 92.88 165 VAL A O 1
ATOM 1221 N N . ASN A 1 166 ? -0.405 -0.294 10.253 1.00 94.06 166 ASN A N 1
ATOM 1222 C CA . ASN A 1 166 ? 0.017 0.376 9.028 1.00 94.06 166 ASN A CA 1
ATOM 1223 C C . ASN A 1 166 ? 0.914 1.601 9.295 1.00 94.06 166 ASN A C 1
ATOM 1225 O O . ASN A 1 166 ? 0.451 2.739 9.213 1.00 94.06 166 ASN A O 1
ATOM 1229 N N . PRO A 1 167 ? 2.195 1.403 9.657 1.00 93.75 167 PRO A N 1
ATOM 1230 C CA . PRO A 1 167 ? 3.152 2.490 9.742 1.00 93.75 167 PRO A CA 1
ATOM 1231 C C . PRO A 1 167 ? 3.578 2.956 8.349 1.00 93.75 167 PRO A C 1
ATOM 1233 O O . PRO A 1 167 ? 3.780 2.171 7.416 1.00 93.75 167 PRO A O 1
ATOM 1236 N N . LYS A 1 168 ? 3.770 4.264 8.239 1.00 94.31 168 LYS A N 1
ATOM 1237 C CA . LYS A 1 168 ? 4.250 4.977 7.065 1.00 94.31 168 LYS A CA 1
ATOM 1238 C C . LYS A 1 168 ? 5.295 5.994 7.503 1.00 94.31 168 LYS A C 1
ATOM 1240 O O . LYS A 1 168 ? 5.124 6.707 8.490 1.00 94.31 168 LYS A O 1
ATOM 1245 N N . TYR A 1 169 ? 6.357 6.110 6.719 1.00 90.50 169 TYR A N 1
ATOM 1246 C CA . TYR A 1 169 ? 7.340 7.168 6.892 1.00 90.50 169 TYR A CA 1
ATOM 1247 C C . TYR A 1 169 ? 7.714 7.775 5.548 1.00 90.50 169 TYR A C 1
ATOM 1249 O O . TYR A 1 169 ? 8.026 7.041 4.610 1.00 90.50 169 TYR A O 1
ATOM 1257 N N . ASN A 1 170 ? 7.674 9.103 5.460 1.00 90.38 170 ASN A N 1
ATOM 1258 C CA . ASN A 1 170 ? 8.163 9.861 4.316 1.00 90.38 170 ASN A CA 1
ATOM 1259 C C . ASN A 1 170 ? 9.515 10.489 4.681 1.00 90.38 170 ASN A C 1
ATOM 1261 O O . ASN A 1 170 ? 9.605 11.315 5.584 1.00 90.38 170 ASN A O 1
ATOM 1265 N N . PHE A 1 171 ? 10.578 10.101 3.984 1.00 86.56 171 PHE A N 1
ATOM 1266 C CA . PHE A 1 171 ? 11.939 10.583 4.223 1.00 86.56 171 PHE A CA 1
ATOM 1267 C C . PHE A 1 171 ? 12.163 12.009 3.714 1.00 86.56 171 PHE A C 1
ATOM 1269 O O . PHE A 1 171 ? 13.044 12.698 4.232 1.00 86.56 171 PHE A O 1
ATOM 1276 N N . ARG A 1 172 ? 11.373 12.462 2.731 1.00 82.19 172 ARG A N 1
ATOM 1277 C CA . ARG A 1 172 ? 11.441 13.817 2.168 1.00 82.19 172 ARG A CA 1
ATOM 1278 C C . ARG A 1 172 ? 10.838 14.834 3.130 1.00 82.19 172 ARG A C 1
ATOM 1280 O O . ARG A 1 172 ? 11.496 15.808 3.478 1.00 82.19 172 ARG A O 1
ATOM 1287 N N . THR A 1 173 ? 9.613 14.591 3.589 1.00 88.31 173 THR A N 1
ATOM 1288 C CA . THR A 1 173 ? 8.906 15.504 4.505 1.00 88.31 173 THR A CA 1
ATOM 1289 C C . THR A 1 173 ? 9.205 15.230 5.978 1.00 88.31 173 THR A C 1
ATOM 1291 O O . THR A 1 173 ? 8.943 16.077 6.823 1.00 88.31 173 THR A O 1
ATOM 1294 N N . LYS A 1 174 ? 9.809 14.075 6.293 1.00 87.44 174 LYS A N 1
ATOM 1295 C CA . LYS A 1 174 ? 9.998 13.537 7.656 1.00 87.44 174 LYS A CA 1
ATOM 1296 C C . LYS A 1 174 ? 8.683 13.216 8.373 1.00 87.44 174 LYS A C 1
ATOM 1298 O O . LYS A 1 174 ? 8.692 12.991 9.588 1.00 87.44 174 LYS A O 1
ATOM 1303 N N . ASP A 1 175 ? 7.581 13.145 7.629 1.00 90.25 175 ASP A N 1
ATOM 1304 C CA . ASP A 1 175 ? 6.277 12.805 8.181 1.00 90.25 175 ASP A CA 1
ATOM 1305 C C . ASP A 1 175 ? 6.246 11.343 8.609 1.00 90.25 175 ASP A C 1
ATOM 1307 O O . ASP A 1 175 ? 6.597 10.427 7.856 1.00 90.25 175 ASP A O 1
ATOM 1311 N N . LYS A 1 176 ? 5.798 11.143 9.844 1.00 92.00 176 LYS A N 1
ATOM 1312 C CA . LYS A 1 176 ? 5.593 9.841 10.466 1.00 92.00 176 LYS A CA 1
ATOM 1313 C C . LYS A 1 176 ? 4.107 9.652 10.635 1.00 92.00 176 LYS A C 1
ATOM 1315 O O . LYS A 1 176 ? 3.439 10.525 11.184 1.00 92.00 176 LYS A O 1
ATOM 1320 N N . ASP A 1 177 ? 3.627 8.501 10.212 1.00 93.12 177 ASP A N 1
ATOM 1321 C CA . ASP A 1 177 ? 2.259 8.112 10.466 1.00 93.12 177 ASP A CA 1
ATOM 1322 C C . ASP A 1 177 ? 2.190 6.639 10.847 1.00 93.12 177 ASP A C 1
ATOM 1324 O O . ASP A 1 177 ? 2.976 5.805 10.399 1.00 93.12 177 ASP A O 1
ATOM 1328 N N . LEU A 1 178 ? 1.263 6.333 11.729 1.00 91.75 178 LEU A N 1
ATOM 1329 C CA . LEU A 1 178 ? 0.985 5.018 12.245 1.00 91.75 178 LEU A CA 1
ATOM 1330 C C . LEU A 1 178 ? -0.522 4.947 12.398 1.00 91.75 178 LEU A C 1
ATOM 1332 O O . LEU A 1 178 ? -1.117 5.632 13.233 1.00 91.75 178 LEU A O 1
ATOM 1336 N N . PHE A 1 179 ? -1.111 4.078 11.592 1.00 92.25 179 PHE A N 1
ATOM 1337 C CA . PHE A 1 179 ? -2.497 3.699 11.732 1.00 92.25 179 PHE A CA 1
ATOM 1338 C C . PHE A 1 179 ? -2.563 2.306 12.349 1.00 92.25 179 PHE A C 1
ATOM 1340 O O . PHE A 1 179 ? -2.041 1.341 11.786 1.00 92.25 179 PHE A O 1
ATOM 1347 N N . VAL A 1 180 ? -3.176 2.194 13.523 1.00 92.50 180 VAL A N 1
ATOM 1348 C CA . VAL A 1 180 ? -3.460 0.905 14.162 1.00 92.50 180 VAL A CA 1
ATOM 1349 C C . VAL A 1 180 ? -4.958 0.796 14.314 1.00 92.50 180 VAL A C 1
ATOM 1351 O O . VAL A 1 180 ? -5.567 1.687 14.901 1.00 92.50 180 VAL A O 1
ATOM 1354 N N . TYR A 1 181 ? -5.557 -0.287 13.827 1.00 92.38 181 TYR A N 1
ATOM 1355 C CA . TYR A 1 181 ? -6.961 -0.548 14.106 1.00 92.38 181 TYR A CA 1
ATOM 1356 C C . TYR A 1 181 ? -7.239 -1.997 14.468 1.00 92.38 181 TYR A C 1
ATOM 1358 O O . TYR A 1 181 ? -6.678 -2.926 13.896 1.00 92.38 181 TYR A O 1
ATOM 1366 N N . TYR A 1 182 ? -8.155 -2.181 15.405 1.00 91.19 182 TYR A N 1
ATOM 1367 C CA . TYR A 1 182 ? -8.731 -3.463 15.761 1.00 91.19 182 TYR A CA 1
ATOM 1368 C C . TYR A 1 182 ? -10.142 -3.549 15.180 1.00 91.19 182 TYR A C 1
ATOM 1370 O O . TYR A 1 182 ? -10.954 -2.647 15.381 1.00 91.19 182 TYR A O 1
ATOM 1378 N N . ALA A 1 183 ? -10.423 -4.611 14.434 1.00 88.81 183 ALA A N 1
ATOM 1379 C CA . ALA A 1 183 ? -11.718 -4.892 13.827 1.00 88.81 183 ALA A CA 1
ATOM 1380 C C . ALA A 1 183 ? -12.212 -6.276 14.274 1.00 88.81 183 ALA A C 1
ATOM 1382 O O . ALA A 1 183 ? -11.857 -7.277 13.641 1.00 88.81 183 ALA A O 1
ATOM 1383 N N . PRO A 1 184 ? -12.992 -6.353 15.364 1.00 86.19 184 PRO A N 1
ATOM 1384 C CA . PRO A 1 184 ? -13.762 -7.547 15.703 1.00 86.19 184 PRO A CA 1
ATOM 1385 C C . PRO A 1 184 ? -14.754 -7.930 14.590 1.00 86.19 184 PRO A C 1
ATOM 1387 O O . PRO A 1 184 ? -15.071 -7.145 13.694 1.00 86.19 184 PRO A O 1
ATOM 1390 N N . SER A 1 185 ? -15.249 -9.168 14.635 1.00 84.56 185 SER A N 1
ATOM 1391 C CA . SER A 1 185 ? -16.170 -9.705 13.619 1.00 84.56 185 SER A CA 1
ATOM 1392 C C . SER A 1 185 ? -17.597 -9.136 13.691 1.00 84.56 185 SER A C 1
ATOM 1394 O O . SER A 1 185 ? -18.417 -9.454 12.836 1.00 84.56 185 SER A O 1
ATOM 1396 N N . ASP A 1 186 ? -17.906 -8.307 14.686 1.00 85.25 186 ASP A N 1
ATOM 1397 C CA . ASP A 1 186 ? -19.240 -7.752 14.961 1.00 85.25 186 ASP A CA 1
ATOM 1398 C C . ASP A 1 186 ? -19.555 -6.459 14.178 1.00 85.25 186 ASP A C 1
ATOM 1400 O O . ASP A 1 186 ? -20.611 -5.858 14.360 1.00 85.25 186 ASP A O 1
ATOM 1404 N N . GLY A 1 187 ? -18.640 -6.007 13.312 1.00 82.25 187 GLY A N 1
ATOM 1405 C CA . GLY A 1 187 ? -18.790 -4.762 12.551 1.00 82.25 187 GLY A CA 1
ATOM 1406 C C . GLY A 1 187 ? -18.326 -3.502 13.292 1.00 82.25 187 GLY A C 1
ATOM 1407 O O . GLY A 1 187 ? -18.387 -2.407 12.716 1.00 82.25 187 GLY A O 1
ATOM 1408 N N . THR A 1 188 ? -17.817 -3.641 14.518 1.00 88.88 188 THR A N 1
ATOM 1409 C CA . THR A 1 188 ? -17.114 -2.586 15.254 1.00 88.88 188 THR A CA 1
ATOM 1410 C C . THR A 1 188 ? -15.662 -2.485 14.774 1.00 88.88 188 THR A C 1
ATOM 1412 O O . THR A 1 188 ? -15.033 -3.470 14.391 1.00 88.88 188 THR A O 1
ATOM 1415 N N . ARG A 1 189 ? -15.093 -1.278 14.775 1.00 91.06 189 ARG A N 1
ATOM 1416 C CA . ARG A 1 189 ? -13.661 -1.029 14.566 1.00 91.06 189 ARG A CA 1
ATOM 1417 C C . ARG A 1 189 ? -13.185 0.070 15.496 1.00 91.06 189 ARG A C 1
ATOM 1419 O O . ARG A 1 189 ? -13.843 1.096 15.613 1.00 91.06 189 ARG A O 1
ATOM 1426 N N . VAL A 1 190 ? -12.023 -0.112 16.098 1.00 92.62 190 VAL A N 1
ATOM 1427 C CA . VAL A 1 190 ? -11.351 0.899 16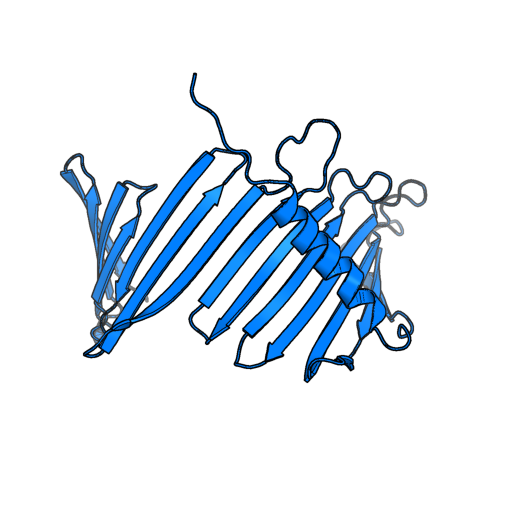.917 1.00 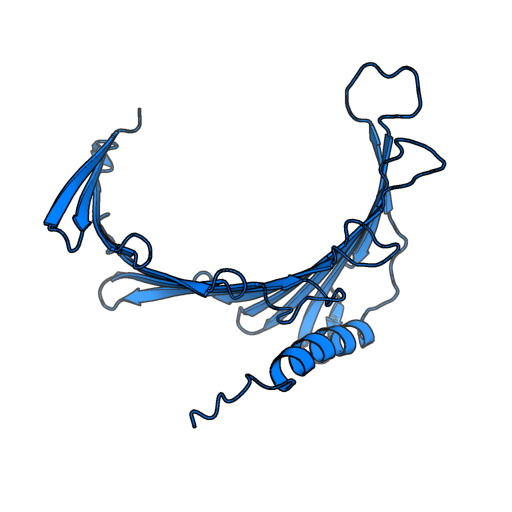92.62 190 VAL A CA 1
ATOM 1428 C C . VAL A 1 190 ? -10.036 1.226 16.237 1.00 92.62 190 VAL A C 1
ATOM 1430 O O . VAL A 1 190 ? -9.246 0.318 16.009 1.00 92.62 190 VAL A O 1
ATOM 1433 N N . GLY A 1 191 ? -9.808 2.485 15.884 1.00 93.25 191 GLY A N 1
ATOM 1434 C CA . GLY A 1 191 ? -8.632 2.934 15.147 1.00 93.25 191 GLY A CA 1
ATOM 1435 C C . GLY A 1 191 ? -7.955 4.124 15.811 1.00 93.25 191 GLY A C 1
ATOM 1436 O O . GLY A 1 191 ? -8.622 5.047 16.271 1.00 93.25 191 GLY A O 1
ATOM 1437 N N . VAL A 1 192 ? -6.629 4.114 15.827 1.00 92.75 192 VAL A N 1
ATOM 1438 C CA . VAL A 1 192 ? -5.784 5.239 16.228 1.00 92.75 192 VAL A CA 1
ATOM 1439 C C . VAL A 1 192 ? -4.948 5.651 15.027 1.00 92.75 192 VAL A C 1
ATOM 1441 O O . VAL A 1 192 ? -4.247 4.825 14.444 1.00 92.75 192 VAL A O 1
ATOM 1444 N N . GLU A 1 193 ? -5.012 6.933 14.687 1.00 91.88 193 GLU A N 1
ATOM 1445 C CA . GLU A 1 193 ? -4.209 7.557 13.639 1.00 91.88 193 GLU A CA 1
ATOM 1446 C C . GLU A 1 193 ? -3.284 8.596 14.269 1.00 91.88 193 GLU A C 1
ATOM 1448 O O . GLU A 1 193 ? -3.742 9.586 14.851 1.00 91.88 193 GLU A O 1
ATOM 1453 N N . THR A 1 194 ? -1.971 8.375 14.191 1.00 90.31 194 THR A N 1
ATOM 1454 C CA . THR A 1 194 ? -1.016 9.269 14.857 1.00 90.31 194 THR A CA 1
ATOM 1455 C C . THR A 1 194 ? -0.856 10.606 14.147 1.00 90.31 194 THR A C 1
ATOM 1457 O O . THR A 1 194 ? -0.688 11.610 14.837 1.00 90.31 194 THR A O 1
ATOM 1460 N N . ALA A 1 195 ? -0.937 10.653 12.810 1.00 88.12 195 ALA A N 1
ATOM 1461 C CA . ALA A 1 195 ? -0.816 11.910 12.069 1.00 88.12 195 ALA A CA 1
ATOM 1462 C C . ALA A 1 195 ? -1.974 12.864 12.391 1.00 88.12 195 ALA A C 1
ATOM 1464 O O . ALA A 1 195 ? -1.744 14.022 12.738 1.00 88.12 195 ALA A O 1
ATOM 1465 N N . ALA A 1 196 ? -3.208 12.354 12.378 1.00 87.62 196 ALA A N 1
ATOM 1466 C CA . ALA A 1 196 ? -4.390 13.110 12.787 1.00 87.62 196 ALA A CA 1
ATOM 1467 C C . ALA A 1 196 ? -4.506 13.281 14.314 1.00 87.62 196 ALA A C 1
ATOM 1469 O O . ALA A 1 196 ? -5.356 14.038 14.780 1.00 87.62 196 ALA A O 1
ATOM 1470 N N . LYS A 1 197 ? -3.684 12.563 15.097 1.00 91.75 197 LYS A N 1
ATOM 1471 C CA . LYS A 1 197 ? -3.818 12.418 16.556 1.00 91.75 197 LYS A CA 1
ATOM 1472 C C . LYS A 1 197 ? -5.267 12.108 16.935 1.00 91.75 197 LYS A C 1
ATOM 1474 O O . LYS A 1 197 ? -5.856 12.778 17.776 1.00 91.75 197 LYS A O 1
ATOM 1479 N N . LYS A 1 198 ? -5.861 11.124 16.266 1.00 94.25 198 LYS A N 1
ATOM 1480 C CA . LYS A 1 198 ? -7.300 10.867 16.321 1.00 94.25 198 LYS A CA 1
ATOM 1481 C C . LYS A 1 198 ? -7.553 9.426 16.738 1.00 94.25 198 LYS A C 1
ATOM 1483 O O . LYS A 1 198 ? -7.085 8.496 16.083 1.00 94.25 198 LYS A O 1
ATOM 1488 N N . LEU A 1 199 ? -8.306 9.246 17.820 1.00 93.75 199 LEU A N 1
ATOM 1489 C CA . LEU A 1 199 ? -8.926 7.968 18.160 1.00 93.75 199 LEU A CA 1
ATOM 1490 C C . LEU A 1 199 ? -10.320 7.953 17.539 1.00 93.75 199 LEU A C 1
ATOM 1492 O O . LEU A 1 199 ? -11.089 8.891 17.727 1.00 93.75 199 LEU A O 1
ATOM 1496 N N . THR A 1 200 ? -10.647 6.893 16.814 1.00 95.19 200 THR A N 1
ATOM 1497 C CA . THR A 1 200 ? -11.954 6.686 16.190 1.00 95.19 200 THR A CA 1
ATOM 1498 C C . THR A 1 200 ? -12.501 5.337 16.620 1.00 95.19 200 THR A C 1
ATOM 1500 O O . THR A 1 200 ? -11.808 4.325 16.536 1.00 95.19 200 THR A O 1
ATOM 1503 N N . VAL A 1 201 ? -13.762 5.303 17.031 1.00 94.38 201 VAL A N 1
ATOM 1504 C CA . VAL A 1 201 ? -14.524 4.059 17.157 1.00 94.38 201 VAL A CA 1
ATOM 1505 C C . VAL A 1 201 ? -15.590 4.111 16.079 1.00 94.38 201 VAL A C 1
ATOM 1507 O O . VAL A 1 201 ? -16.281 5.109 15.954 1.00 94.38 201 VAL A O 1
ATOM 1510 N N . SER A 1 202 ? -15.705 3.079 15.258 1.00 94.19 202 SER A N 1
ATOM 1511 C CA . SER A 1 202 ? -16.736 2.986 14.231 1.00 94.19 202 SER A CA 1
ATOM 1512 C C . SER A 1 202 ? -17.555 1.731 14.416 1.00 94.19 202 SER A C 1
ATOM 1514 O O . SER A 1 202 ? -16.983 0.676 14.665 1.00 94.19 202 SER A O 1
ATOM 1516 N N . GLN A 1 203 ? -18.862 1.822 14.222 1.00 93.12 203 GLN A N 1
ATOM 1517 C CA . GLN A 1 203 ? -19.742 0.665 14.184 1.00 93.12 203 GLN A CA 1
ATOM 1518 C C . GLN A 1 203 ? -20.592 0.728 12.924 1.00 93.12 203 GLN A C 1
ATOM 1520 O O . GLN A 1 203 ? -21.179 1.764 12.599 1.00 93.12 203 GLN A O 1
ATOM 1525 N N . THR A 1 204 ? -20.615 -0.381 12.192 1.00 92.12 204 THR A N 1
ATOM 1526 C CA . THR A 1 204 ? -21.494 -0.557 11.036 1.00 92.12 204 THR A CA 1
ATOM 1527 C C . THR A 1 204 ? -22.702 -1.367 11.480 1.00 92.12 204 THR A C 1
ATOM 1529 O O . THR A 1 204 ? -22.530 -2.441 12.042 1.00 92.12 204 THR A O 1
ATOM 1532 N N . PHE A 1 205 ? -23.900 -0.865 11.198 1.00 90.06 205 PHE A N 1
ATOM 1533 C CA . PHE A 1 205 ? -25.179 -1.546 11.386 1.00 90.06 205 PHE A CA 1
ATOM 1534 C C . PHE A 1 205 ? -25.693 -1.946 9.997 1.00 90.06 205 PHE A C 1
ATOM 1536 O O . PHE A 1 205 ? -26.272 -1.103 9.296 1.00 90.06 205 PHE A O 1
ATOM 1543 N N . PRO A 1 206 ? -25.396 -3.175 9.526 1.00 85.25 206 PRO A N 1
ATOM 1544 C CA . PRO A 1 206 ? -25.659 -3.573 8.144 1.00 85.25 206 PRO A CA 1
ATOM 1545 C C . PRO A 1 206 ? -27.152 -3.581 7.816 1.00 85.25 206 PRO A C 1
ATOM 1547 O O . PRO A 1 206 ? -27.546 -3.143 6.740 1.00 85.25 206 PRO A O 1
ATOM 1550 N N . ASP A 1 207 ? -27.971 -3.999 8.781 1.00 89.69 207 ASP A N 1
ATOM 1551 C CA . ASP A 1 207 ? -29.436 -4.002 8.743 1.00 89.69 207 ASP A CA 1
ATOM 1552 C C . ASP A 1 207 ? -30.037 -2.614 8.473 1.00 89.69 207 ASP A C 1
ATOM 1554 O O . ASP A 1 207 ? -31.122 -2.498 7.909 1.00 89.69 207 ASP A O 1
ATOM 1558 N N . LYS A 1 208 ? -29.317 -1.551 8.843 1.00 88.31 208 LYS A N 1
ATOM 1559 C CA . LYS A 1 208 ? -29.744 -0.153 8.686 1.00 88.31 208 LYS A CA 1
ATOM 1560 C C . LYS A 1 208 ? -28.971 0.602 7.609 1.00 88.31 208 LYS A C 1
ATOM 1562 O O . LYS A 1 208 ? -29.178 1.810 7.467 1.00 88.31 208 LYS A O 1
ATOM 1567 N N . ALA A 1 209 ? -28.055 -0.072 6.905 1.00 90.19 209 ALA A N 1
ATOM 1568 C CA . ALA A 1 209 ? -27.089 0.543 5.992 1.00 90.19 209 ALA A CA 1
ATOM 1569 C C . ALA A 1 209 ? -26.390 1.777 6.609 1.00 90.19 209 ALA A C 1
ATOM 1571 O O . ALA A 1 209 ? -26.101 2.763 5.925 1.00 90.19 209 ALA A O 1
ATOM 1572 N N . LEU A 1 210 ? -26.147 1.733 7.924 1.00 92.69 210 LEU A N 1
ATOM 1573 C CA . LEU A 1 210 ? -25.710 2.867 8.734 1.00 92.69 210 LEU A CA 1
ATOM 1574 C C . LEU A 1 210 ? -24.304 2.617 9.275 1.00 92.69 210 LEU A C 1
ATOM 1576 O O . LEU A 1 210 ? -23.981 1.527 9.737 1.00 92.69 210 LEU A O 1
ATOM 1580 N N . THR A 1 211 ? -23.458 3.638 9.259 1.00 94.19 211 THR A N 1
ATOM 1581 C CA . THR A 1 211 ? -22.161 3.632 9.935 1.00 94.19 211 THR A CA 1
ATOM 1582 C C . THR A 1 211 ? -22.053 4.861 10.819 1.00 94.19 211 THR A C 1
ATOM 1584 O O . THR A 1 211 ? -22.261 5.977 10.349 1.00 94.19 211 THR A O 1
ATOM 1587 N N . VAL A 1 212 ? -21.703 4.654 12.085 1.00 95.06 212 VAL A N 1
ATOM 1588 C CA . VAL A 1 212 ? -21.481 5.721 13.068 1.00 95.06 212 VAL A CA 1
ATOM 1589 C C . VAL A 1 212 ? -20.009 5.704 13.461 1.00 95.06 212 VAL A C 1
ATOM 1591 O O . VAL A 1 212 ? -19.476 4.634 13.753 1.00 95.06 212 VAL A O 1
ATOM 1594 N N . LYS A 1 213 ? -19.341 6.862 13.432 1.00 95.69 213 LYS A N 1
ATOM 1595 C CA . LYS A 1 213 ? -17.900 7.009 13.688 1.00 95.69 213 LYS A CA 1
ATOM 1596 C C . LYS A 1 213 ? -17.612 8.165 14.658 1.00 95.69 213 LYS A C 1
ATOM 1598 O O . LYS A 1 213 ? -17.208 9.242 14.215 1.00 95.69 213 LYS A O 1
ATOM 1603 N N . PRO A 1 214 ? -17.837 7.999 15.972 1.00 96.06 214 PRO A N 1
ATOM 1604 C CA . PRO A 1 214 ? -17.307 8.924 16.962 1.00 96.06 214 PRO A CA 1
ATOM 1605 C C . PRO A 1 214 ? -15.780 8.967 16.927 1.00 96.06 214 PRO A C 1
ATOM 1607 O O . PRO A 1 214 ? -15.096 7.968 16.679 1.00 96.06 214 PRO A O 1
ATOM 1610 N N . SER A 1 215 ? -15.242 10.134 17.243 1.00 95.50 215 SER A N 1
ATOM 1611 C CA . SER A 1 215 ? -13.813 10.353 17.335 1.00 95.50 215 SER A CA 1
ATOM 1612 C C . SER A 1 215 ? -13.456 11.414 18.361 1.00 95.50 215 SER A C 1
ATOM 1614 O O . SER A 1 215 ? -14.262 12.292 18.668 1.00 95.50 215 SER A O 1
ATOM 1616 N N . ILE A 1 216 ? -12.242 11.302 18.893 1.00 96.56 216 ILE A N 1
ATOM 1617 C CA . ILE A 1 216 ? -11.694 12.220 19.884 1.00 96.56 216 ILE A CA 1
ATOM 1618 C C . ILE A 1 216 ? -10.224 12.520 19.592 1.00 96.56 216 ILE A C 1
ATOM 1620 O O . ILE A 1 216 ? -9.459 11.643 19.172 1.00 96.56 216 ILE A O 1
ATOM 1624 N N . THR A 1 217 ? -9.832 13.766 19.830 1.00 94.81 217 THR A N 1
ATOM 1625 C CA . THR A 1 217 ? -8.445 14.241 19.767 1.00 94.81 217 THR A CA 1
ATOM 1626 C C . THR A 1 217 ? -7.864 14.435 21.178 1.00 94.81 217 THR A C 1
ATOM 1628 O O . THR A 1 217 ? -8.610 14.520 22.156 1.00 94.81 217 THR A O 1
ATOM 1631 N N . PRO A 1 218 ? -6.532 14.556 21.342 1.00 90.81 218 PRO A N 1
ATOM 1632 C CA . PRO A 1 218 ? -5.911 14.893 22.624 1.00 90.81 218 PRO A CA 1
ATOM 1633 C C . PRO A 1 218 ? -6.404 16.204 23.250 1.00 90.81 218 PRO A C 1
ATOM 1635 O O . PRO A 1 218 ? -6.398 16.327 24.472 1.00 90.81 218 PRO A O 1
ATOM 1638 N N . SER A 1 219 ? -6.851 17.167 22.436 1.00 93.50 219 SER A N 1
ATOM 1639 C CA . SER A 1 219 ? -7.491 18.414 22.884 1.00 93.50 219 SER A CA 1
ATOM 1640 C C . SER A 1 219 ? -8.916 18.214 23.408 1.00 93.50 219 SER A C 1
ATOM 1642 O O . SER A 1 219 ? -9.515 19.166 23.894 1.00 93.50 219 SER A O 1
ATOM 1644 N N . ARG A 1 220 ? -9.422 16.972 23.396 1.00 91.25 220 ARG A N 1
ATOM 1645 C CA . ARG A 1 220 ? -10.789 16.582 23.767 1.00 91.25 220 ARG A CA 1
ATOM 1646 C C . ARG A 1 220 ? -11.853 17.096 22.800 1.00 91.25 220 ARG A C 1
ATOM 1648 O O . ARG A 1 220 ? -13.023 17.161 23.170 1.00 91.25 220 ARG A O 1
ATOM 1655 N N . ASP A 1 221 ? -11.469 17.392 21.560 1.00 93.69 221 ASP A N 1
ATOM 1656 C CA . ASP A 1 221 ? -12.442 17.714 20.522 1.00 93.69 221 ASP A CA 1
ATOM 1657 C C . ASP A 1 221 ? -13.163 16.430 20.130 1.00 93.69 221 ASP A C 1
ATOM 1659 O O . ASP A 1 221 ? -12.535 15.453 19.712 1.00 93.69 221 ASP A O 1
ATOM 1663 N N . PHE A 1 222 ? -14.480 16.430 20.306 1.00 94.75 222 PHE A N 1
ATOM 1664 C CA . PHE A 1 222 ? -15.339 15.301 19.992 1.00 94.75 222 PHE A CA 1
ATOM 1665 C C . PHE A 1 222 ? -16.095 15.561 18.691 1.00 94.75 222 PHE A C 1
ATOM 1667 O O . PHE A 1 222 ? -16.706 16.616 18.520 1.00 94.75 222 PHE A O 1
ATOM 1674 N N . ALA A 1 223 ? -16.086 14.582 17.790 1.00 94.44 223 ALA A N 1
ATOM 1675 C CA . ALA A 1 223 ? -16.825 14.633 16.533 1.00 94.44 223 ALA A CA 1
ATOM 1676 C C . ALA A 1 223 ? -17.484 13.284 16.241 1.00 94.44 223 ALA A C 1
ATOM 1678 O O . ALA A 1 223 ? -16.911 12.235 16.542 1.00 94.44 223 ALA A O 1
ATOM 1679 N N . VAL A 1 224 ? -18.667 13.308 15.623 1.00 95.50 224 VAL A N 1
ATOM 1680 C CA . VAL A 1 224 ? -19.390 12.104 15.196 1.00 95.50 224 VAL A CA 1
ATOM 1681 C C . VAL A 1 224 ? -19.714 12.215 13.720 1.00 95.50 224 VAL A C 1
ATOM 1683 O O . VAL A 1 224 ? -20.513 13.061 13.326 1.00 95.50 224 VAL A O 1
ATOM 1686 N N . ASP A 1 225 ? -19.149 11.307 12.928 1.00 94.38 225 ASP A N 1
ATOM 1687 C CA . ASP A 1 225 ? -19.518 11.162 11.524 1.00 94.38 225 ASP A CA 1
ATOM 1688 C C . ASP A 1 225 ? -20.561 10.050 11.380 1.00 94.38 225 ASP A C 1
ATOM 1690 O O . ASP A 1 225 ? -20.360 8.920 11.840 1.00 94.38 225 ASP A O 1
ATOM 1694 N N . VAL A 1 226 ? -21.679 10.355 10.722 1.00 93.12 226 VAL A N 1
ATOM 1695 C CA . VAL A 1 226 ? -22.745 9.388 10.436 1.00 93.12 226 VAL A CA 1
ATOM 1696 C C . VAL A 1 226 ? -22.901 9.257 8.928 1.00 93.12 226 VAL A C 1
ATOM 1698 O O . VAL A 1 226 ? -23.128 10.237 8.225 1.00 93.12 226 VAL A O 1
ATOM 1701 N N . THR A 1 227 ? -22.785 8.036 8.414 1.00 94.62 227 THR A N 1
ATOM 1702 C CA . THR A 1 227 ? -22.967 7.733 6.990 1.00 94.62 227 THR A CA 1
ATOM 1703 C C . THR A 1 227 ? -24.099 6.734 6.824 1.00 94.62 227 THR A C 1
ATOM 1705 O O . THR A 1 227 ? -24.045 5.646 7.395 1.00 94.62 227 THR A O 1
ATOM 1708 N N . LYS A 1 228 ? -25.100 7.077 6.012 1.00 91.06 228 LYS A N 1
ATOM 1709 C CA . LYS A 1 228 ? -26.170 6.167 5.592 1.00 91.06 228 LYS A CA 1
ATOM 1710 C C . LYS A 1 228 ? -26.035 5.929 4.091 1.00 91.06 228 LYS A C 1
ATOM 1712 O O . LYS A 1 228 ? -26.007 6.895 3.333 1.00 91.06 228 LYS A O 1
ATOM 1717 N N . LYS A 1 229 ? -25.890 4.672 3.670 1.00 80.19 229 LYS A N 1
ATOM 1718 C CA . LYS A 1 229 ? -25.929 4.324 2.243 1.00 80.19 229 LYS A CA 1
ATOM 1719 C C . LYS A 1 229 ? -27.391 4.189 1.817 1.00 80.19 229 LYS A C 1
ATOM 1721 O O . LYS A 1 229 ? -28.162 3.543 2.525 1.00 80.19 229 LYS A O 1
ATOM 1726 N N . PHE A 1 230 ? -27.742 4.853 0.719 1.00 66.44 230 PHE A N 1
ATOM 1727 C CA . PHE A 1 230 ? -29.034 4.725 0.046 1.00 66.44 230 PHE A CA 1
ATOM 1728 C C . PHE A 1 230 ? -28.955 3.635 -1.018 1.00 66.44 230 PHE A C 1
ATOM 1730 O O . PHE A 1 230 ? -27.855 3.485 -1.603 1.00 66.44 230 PHE A O 1
#

Sequence (230 aa):
MKSTTMPSLAVLFLAVFAILGLVRAAPSIPKPTITIDVANGKYASLGGIQPTLSWKTAGSTDEFGGTLDYEAGLNVVVEDLNKLPYNVWGRVKRSLGRGFNLGIAAKASSPSNFEDLSLDVTITGDDATLLQVTGQAFTSGVTNPVEKIQFHRALPVVGGGKLIVNPKYNFRTKDKDLFVYYAPSDGTRVGVETAAKKLTVSQTFPDKALTVKPSITPSRDFAVDVTKKF

pLDDT: mean 73.41, std 18.47, range [30.33, 96.56]